Protein AF-A0A843H1N8-F1 (afdb_monomer_lite)

Sequence (228 aa):
MKSTIAKKTEGYGYKYTELADINKYCEDNGIRYYQEVETSEINQKDYIITYIEKGDKVEKHRGCQIVEAVLQGIKNPVQEYGSSLTYCRRYSLLMALGLATEDDDGASLTVKKEATKEDADKWSFTFGKYKGKTMNEVIQEDSNYMKWFLDTKASEYDIKCYELLTGEKLPTEEESKQRLELMAKLNELVEETECDYEALKRHYKVSSNNEMTIAQLQEAISTLEKRL

Radius of gyration: 27.59 Å; chains: 1; bounding box: 62×41×82 Å

Structure (mmCIF, N/CA/C/O backbone):
data_AF-A0A843H1N8-F1
#
_entry.id   AF-A0A843H1N8-F1
#
loop_
_atom_site.group_PDB
_atom_site.id
_atom_site.type_symbol
_atom_site.label_atom_id
_atom_site.label_alt_id
_atom_site.label_comp_id
_atom_site.label_asym_id
_atom_site.label_entity_id
_atom_site.label_seq_id
_atom_site.pdbx_PDB_ins_code
_atom_site.Cartn_x
_atom_site.Cartn_y
_atom_site.Cartn_z
_atom_site.occupancy
_atom_site.B_iso_or_equiv
_atom_site.auth_seq_id
_atom_site.auth_comp_id
_atom_site.auth_asym_id
_atom_site.auth_atom_id
_atom_site.pdbx_PDB_model_num
ATOM 1 N N . MET A 1 1 ? 17.478 0.224 -38.725 1.00 38.84 1 MET A N 1
ATOM 2 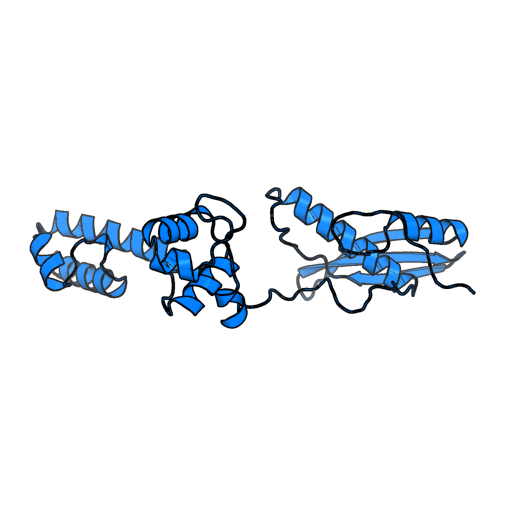C CA . MET A 1 1 ? 17.848 0.020 -37.310 1.00 38.84 1 MET A CA 1
ATOM 3 C C . MET A 1 1 ? 16.688 -0.731 -36.668 1.00 38.84 1 MET A C 1
ATOM 5 O O . MET A 1 1 ? 15.576 -0.233 -36.755 1.00 38.84 1 MET A O 1
ATOM 9 N N . LYS A 1 2 ? 16.879 -1.973 -36.203 1.00 32.03 2 LYS A N 1
ATOM 10 C CA . LYS A 1 2 ? 15.815 -2.743 -35.529 1.00 32.03 2 LYS A CA 1
ATOM 11 C C . LYS A 1 2 ? 15.812 -2.328 -34.055 1.00 32.03 2 LYS A C 1
ATOM 13 O O . LYS A 1 2 ? 16.820 -2.521 -33.392 1.00 32.03 2 LYS A O 1
ATOM 18 N N . SER A 1 3 ? 14.722 -1.729 -33.589 1.00 38.88 3 SER A N 1
ATOM 19 C CA . SER A 1 3 ? 14.574 -1.111 -32.262 1.00 38.88 3 SER A CA 1
ATOM 20 C C . SER A 1 3 ? 13.801 -1.982 -31.263 1.00 38.88 3 SER A C 1
ATOM 22 O O . SER A 1 3 ? 13.179 -1.459 -30.347 1.00 38.88 3 SER A O 1
ATOM 24 N N . THR A 1 4 ? 13.803 -3.305 -31.437 1.00 37.00 4 THR A N 1
ATOM 25 C CA . THR A 1 4 ? 13.021 -4.226 -30.601 1.00 37.00 4 THR A CA 1
ATOM 26 C C . THR A 1 4 ? 13.864 -5.397 -30.104 1.00 37.00 4 THR A C 1
ATOM 28 O O . THR A 1 4 ? 14.571 -6.047 -30.877 1.00 37.00 4 THR A O 1
ATOM 31 N N . ILE A 1 5 ? 13.783 -5.652 -28.795 1.00 47.16 5 ILE A N 1
ATOM 32 C CA . ILE A 1 5 ? 14.475 -6.732 -28.079 1.00 47.16 5 ILE A CA 1
ATOM 33 C C . ILE A 1 5 ? 13.437 -7.818 -27.742 1.00 47.16 5 ILE A C 1
ATOM 35 O O . ILE A 1 5 ? 12.352 -7.503 -27.258 1.00 47.16 5 ILE A O 1
ATOM 39 N N . ALA A 1 6 ? 13.733 -9.088 -28.042 1.00 48.59 6 ALA A N 1
ATOM 40 C CA . ALA A 1 6 ? 12.791 -10.207 -27.905 1.00 48.59 6 ALA A CA 1
ATOM 41 C C . ALA A 1 6 ? 12.861 -10.906 -26.529 1.00 48.59 6 ALA A C 1
ATOM 43 O O . ALA A 1 6 ? 13.941 -11.080 -25.973 1.00 48.59 6 ALA A O 1
ATOM 44 N N . LYS A 1 7 ? 11.695 -11.355 -26.033 1.00 47.66 7 LYS A N 1
ATOM 45 C CA . LYS A 1 7 ? 11.422 -11.876 -24.673 1.00 47.66 7 LYS A CA 1
ATOM 46 C C . LYS A 1 7 ? 11.902 -13.317 -24.429 1.00 47.66 7 LYS A C 1
ATOM 48 O O . LYS A 1 7 ? 11.684 -14.173 -25.288 1.00 47.66 7 LYS A O 1
ATOM 53 N N . LYS A 1 8 ? 12.377 -13.622 -23.208 1.00 44.88 8 LYS A N 1
ATOM 54 C CA . LYS A 1 8 ? 12.379 -14.983 -22.616 1.00 44.88 8 LYS A CA 1
ATOM 55 C C . LYS A 1 8 ? 12.320 -14.980 -21.075 1.00 44.88 8 LYS A C 1
ATOM 57 O O . LYS A 1 8 ? 13.377 -14.915 -20.466 1.00 44.88 8 LYS A O 1
ATOM 62 N N . THR A 1 9 ? 11.125 -15.181 -20.496 1.00 37.19 9 THR A N 1
ATOM 63 C CA . THR A 1 9 ? 10.773 -16.226 -19.489 1.00 37.19 9 THR A CA 1
ATOM 64 C C . THR A 1 9 ? 9.342 -16.052 -18.952 1.00 37.19 9 THR A C 1
ATOM 66 O O . THR A 1 9 ? 8.816 -14.946 -18.887 1.00 37.19 9 THR A O 1
ATOM 69 N N . GLU A 1 10 ? 8.698 -17.171 -18.590 1.00 40.97 10 GLU A N 1
ATOM 70 C CA . GLU A 1 10 ? 7.354 -17.235 -17.999 1.00 40.97 10 GLU A CA 1
ATOM 71 C C . GLU A 1 10 ? 7.421 -17.157 -16.465 1.00 40.97 10 GLU A C 1
ATOM 73 O O . GLU A 1 10 ? 7.832 -18.104 -15.796 1.00 40.97 10 GLU A O 1
ATOM 78 N N . GLY A 1 11 ? 6.977 -16.034 -15.902 1.00 34.88 11 GLY A N 1
ATOM 79 C CA . GLY A 1 11 ? 6.690 -15.869 -14.478 1.00 34.88 11 GLY A CA 1
ATOM 80 C C . GLY A 1 11 ? 5.473 -14.962 -14.313 1.00 34.88 11 GLY A C 1
ATOM 81 O O . GLY A 1 11 ? 5.415 -13.919 -14.952 1.00 34.88 11 GLY A O 1
ATOM 82 N N . TYR A 1 12 ? 4.485 -15.412 -13.527 1.00 36.06 12 TYR A N 1
ATOM 83 C CA . TYR A 1 12 ? 3.234 -14.719 -13.160 1.00 36.06 12 TYR A CA 1
ATOM 84 C C . TYR A 1 12 ? 2.790 -13.596 -14.117 1.00 36.06 12 TYR A C 1
ATOM 86 O O . TYR A 1 12 ? 2.840 -12.430 -13.765 1.00 36.06 12 TYR A O 1
ATOM 94 N N . GLY A 1 13 ? 2.342 -13.951 -15.325 1.00 34.38 13 GLY A N 1
ATOM 95 C CA . GLY A 1 13 ? 1.441 -13.141 -16.163 1.00 34.38 13 GLY A CA 1
ATOM 96 C C . GLY A 1 13 ? 1.902 -11.767 -16.679 1.00 34.38 13 GLY A C 1
ATOM 97 O O . GLY A 1 13 ? 1.239 -11.244 -17.571 1.00 34.38 13 GLY A O 1
ATOM 98 N N . TYR A 1 14 ? 3.004 -11.196 -16.194 1.00 39.78 14 TYR A N 1
ATOM 99 C CA . TYR A 1 14 ? 3.466 -9.857 -16.564 1.00 39.78 14 TYR A CA 1
ATOM 100 C C . TYR A 1 14 ? 4.671 -9.926 -17.514 1.00 39.78 14 TYR A C 1
ATOM 102 O O . TYR A 1 14 ? 5.618 -10.674 -17.277 1.00 39.78 14 TYR A O 1
ATOM 110 N N . LYS A 1 15 ? 4.639 -9.162 -18.615 1.00 46.31 15 LYS A N 1
ATOM 111 C CA . LYS A 1 15 ? 5.582 -9.284 -19.742 1.00 46.31 15 LYS A CA 1
ATOM 112 C C . LYS A 1 15 ? 6.581 -8.123 -19.788 1.00 46.31 15 LYS A C 1
ATOM 114 O O . LYS A 1 15 ? 6.642 -7.391 -20.774 1.00 46.31 15 LYS A O 1
ATOM 119 N N . TYR A 1 16 ? 7.418 -7.986 -18.766 1.00 53.88 16 TYR A N 1
ATOM 120 C CA . TYR A 1 16 ? 8.452 -6.947 -18.759 1.00 53.88 16 TYR A CA 1
ATOM 121 C C . TYR A 1 16 ? 9.689 -7.324 -19.594 1.00 53.88 16 TYR A C 1
ATOM 123 O O . TYR A 1 16 ? 9.977 -8.498 -19.815 1.00 53.88 16 TYR A O 1
ATOM 131 N N . THR A 1 17 ? 10.442 -6.317 -20.053 1.00 64.75 17 THR A N 1
ATOM 132 C CA . THR A 1 17 ? 11.816 -6.518 -20.560 1.00 64.75 17 THR A CA 1
ATOM 133 C C . THR A 1 17 ? 12.749 -6.679 -19.366 1.00 64.75 17 THR A C 1
ATOM 135 O O . THR A 1 17 ? 12.672 -5.885 -18.433 1.00 64.75 17 THR A O 1
ATOM 138 N N . GLU A 1 18 ? 13.614 -7.685 -19.332 1.00 72.25 18 GLU A N 1
ATOM 139 C CA . GLU A 1 18 ? 14.506 -7.878 -18.186 1.00 72.25 18 GLU A CA 1
ATOM 140 C C . GLU A 1 18 ? 15.732 -6.964 -18.273 1.00 72.25 18 GLU A C 1
ATOM 142 O O . GLU A 1 18 ? 16.190 -6.604 -19.358 1.00 72.25 18 GLU A O 1
ATOM 147 N N . LEU A 1 19 ? 16.303 -6.587 -17.122 1.00 76.69 19 LEU A N 1
ATOM 148 C CA . LEU A 1 19 ? 17.519 -5.759 -17.099 1.00 76.69 19 LEU A CA 1
ATOM 149 C C . LEU A 1 19 ? 18.673 -6.439 -17.858 1.00 76.69 19 LEU A C 1
ATOM 151 O O . LEU A 1 19 ? 19.458 -5.768 -18.521 1.00 76.69 19 LEU A O 1
ATOM 155 N N . ALA A 1 20 ? 18.733 -7.773 -17.817 1.00 74.38 20 ALA A N 1
ATOM 156 C CA . ALA A 1 20 ? 19.706 -8.568 -18.562 1.00 74.38 20 ALA A CA 1
ATOM 157 C C . ALA A 1 20 ? 19.591 -8.385 -20.086 1.00 74.38 20 ALA A C 1
ATOM 159 O O . ALA A 1 20 ? 20.610 -8.315 -20.772 1.00 74.38 20 ALA A O 1
ATOM 160 N N . ASP A 1 21 ? 18.373 -8.254 -20.614 1.00 77.06 21 ASP A N 1
ATOM 161 C CA . ASP A 1 21 ? 18.146 -8.054 -22.047 1.00 77.06 21 ASP A CA 1
ATOM 162 C C . ASP A 1 21 ? 18.597 -6.655 -22.489 1.00 77.06 21 ASP A C 1
ATOM 164 O O . ASP A 1 21 ? 19.174 -6.487 -23.565 1.00 77.06 21 ASP A O 1
ATOM 168 N N . ILE A 1 22 ? 18.396 -5.651 -21.630 1.00 81.88 22 ILE A N 1
ATOM 169 C CA . ILE A 1 22 ? 18.867 -4.282 -21.871 1.00 81.88 22 ILE A CA 1
ATOM 170 C C . ILE A 1 22 ? 20.398 -4.224 -21.802 1.00 81.88 22 ILE A C 1
ATOM 172 O O . ILE A 1 22 ? 21.020 -3.589 -22.649 1.00 81.88 22 ILE A O 1
ATOM 176 N N . ASN A 1 23 ? 21.019 -4.935 -20.854 1.00 83.12 23 ASN A N 1
ATOM 177 C CA . ASN A 1 23 ? 22.479 -5.047 -20.771 1.00 83.12 23 ASN A CA 1
ATOM 178 C C . ASN A 1 23 ? 23.060 -5.648 -22.044 1.00 83.12 23 ASN A C 1
ATOM 180 O O . ASN A 1 23 ? 23.992 -5.091 -22.618 1.00 83.12 23 ASN A O 1
ATOM 184 N N . LYS A 1 24 ? 22.460 -6.742 -22.520 1.00 77.75 24 LYS A N 1
ATOM 185 C CA . LYS A 1 24 ? 22.851 -7.376 -23.774 1.00 77.75 24 LYS A CA 1
ATOM 186 C C . LYS A 1 24 ? 22.746 -6.404 -24.950 1.00 77.75 24 LYS A C 1
ATOM 188 O O . LYS A 1 24 ? 23.664 -6.324 -25.755 1.00 77.75 24 LYS A O 1
ATOM 193 N N . TYR A 1 25 ? 21.662 -5.631 -25.034 1.00 82.06 25 TYR A N 1
ATOM 194 C CA . TYR A 1 25 ? 21.525 -4.594 -26.057 1.00 82.06 25 TYR A CA 1
ATOM 195 C C . TYR A 1 25 ? 22.631 -3.536 -25.961 1.00 82.06 25 TYR A C 1
ATOM 197 O O . TYR A 1 25 ? 23.194 -3.155 -26.987 1.00 82.06 25 TYR A O 1
ATOM 205 N N . CYS A 1 26 ? 22.961 -3.071 -24.755 1.00 83.75 26 CYS A N 1
ATOM 206 C CA . CYS A 1 26 ? 24.056 -2.127 -24.551 1.00 83.75 26 CYS A CA 1
ATOM 207 C C . CYS A 1 26 ? 25.394 -2.711 -25.028 1.00 83.75 26 CYS A C 1
ATOM 209 O O . CYS A 1 26 ? 26.096 -2.053 -25.792 1.00 83.75 26 CYS A O 1
ATOM 211 N N . GLU A 1 27 ? 25.710 -3.955 -24.657 1.00 82.12 27 GLU A N 1
ATOM 212 C CA . GLU A 1 27 ? 26.923 -4.663 -25.086 1.00 82.12 27 GLU A CA 1
ATOM 213 C C . GLU A 1 27 ? 26.992 -4.816 -26.611 1.00 82.12 27 GLU A C 1
ATOM 215 O O . GLU A 1 27 ? 27.981 -4.409 -27.225 1.00 82.12 27 GLU A O 1
ATOM 220 N N . ASP A 1 28 ? 25.920 -5.323 -27.228 1.00 78.62 28 ASP A N 1
ATOM 221 C CA . ASP A 1 28 ? 25.828 -5.553 -28.675 1.00 78.62 28 ASP A CA 1
ATOM 222 C C . ASP A 1 28 ? 25.965 -4.240 -29.480 1.00 78.62 28 ASP A C 1
ATOM 224 O O . ASP A 1 28 ? 26.382 -4.262 -30.639 1.00 78.62 28 ASP A O 1
ATOM 228 N N . ASN A 1 29 ? 25.648 -3.088 -28.873 1.00 79.69 29 ASN A N 1
ATOM 229 C CA . ASN A 1 29 ? 25.757 -1.760 -29.489 1.00 79.69 29 ASN A CA 1
ATOM 230 C C . ASN A 1 29 ? 26.958 -0.935 -28.985 1.00 79.69 29 ASN A C 1
ATOM 232 O O . ASN A 1 29 ? 27.085 0.234 -29.353 1.00 79.69 29 ASN A O 1
ATOM 236 N N . GLY A 1 30 ? 27.840 -1.508 -28.158 1.00 83.88 30 GLY A N 1
ATOM 237 C CA . GLY A 1 30 ? 29.018 -0.813 -27.623 1.00 83.88 30 GLY A CA 1
ATOM 238 C C . GLY A 1 30 ? 28.693 0.373 -26.705 1.00 83.88 30 GLY A C 1
ATOM 239 O O . GLY A 1 30 ? 29.496 1.297 -26.587 1.00 83.88 30 GLY A O 1
ATOM 240 N N . ILE A 1 31 ? 27.520 0.364 -26.076 1.00 86.44 31 ILE A N 1
ATOM 241 C CA . ILE A 1 31 ? 27.059 1.386 -25.137 1.00 86.44 31 ILE A CA 1
ATOM 242 C C . ILE A 1 31 ? 27.511 0.987 -23.736 1.00 86.44 31 ILE A C 1
ATOM 244 O O . ILE A 1 31 ? 27.221 -0.116 -23.272 1.00 86.44 31 ILE A O 1
ATOM 248 N N . ARG A 1 32 ? 28.183 1.899 -23.032 1.00 91.94 32 ARG A N 1
ATOM 249 C CA . ARG A 1 32 ? 28.448 1.739 -21.598 1.00 91.94 32 ARG A CA 1
ATOM 250 C C . ARG A 1 32 ? 27.531 2.655 -20.818 1.00 91.94 32 ARG A C 1
ATOM 252 O O . ARG A 1 32 ? 27.168 3.730 -21.289 1.00 91.94 32 ARG A O 1
ATOM 259 N N . TYR A 1 33 ? 27.137 2.216 -19.635 1.00 94.25 33 TYR A N 1
ATOM 260 C CA . TYR A 1 33 ? 26.323 3.032 -18.757 1.00 94.25 33 TYR A CA 1
ATOM 261 C C . TYR A 1 33 ? 26.597 2.708 -17.295 1.00 94.25 33 TYR A C 1
ATOM 263 O O . TYR A 1 33 ? 27.043 1.610 -16.958 1.00 94.25 33 TYR A O 1
ATOM 271 N N . TYR A 1 34 ? 26.272 3.655 -16.425 1.00 94.38 34 TYR A N 1
ATOM 272 C CA . TYR A 1 34 ? 26.182 3.423 -14.990 1.00 94.38 34 TYR A CA 1
ATOM 273 C C . TYR A 1 34 ? 25.021 4.221 -14.396 1.00 94.38 34 TYR A C 1
ATOM 275 O O . TYR A 1 34 ? 24.458 5.113 -15.038 1.00 94.38 34 TYR A O 1
ATOM 283 N N . GLN A 1 35 ? 24.612 3.842 -13.186 1.00 95.75 35 GLN A N 1
ATOM 284 C CA . GLN A 1 35 ? 23.486 4.457 -12.494 1.00 95.75 35 GLN A CA 1
ATOM 285 C C . GLN A 1 35 ? 23.857 4.818 -11.064 1.00 95.75 35 GLN A C 1
ATOM 287 O O . GLN A 1 35 ? 24.496 4.030 -10.369 1.00 95.75 35 GLN A O 1
ATOM 292 N N . GLU A 1 36 ? 23.391 5.982 -10.635 1.00 95.56 36 GLU A N 1
ATOM 293 C CA . GLU A 1 36 ? 23.538 6.507 -9.280 1.00 95.56 36 GLU A CA 1
ATOM 294 C C . GLU A 1 36 ? 22.170 6.919 -8.735 1.00 95.56 36 GLU A C 1
ATOM 296 O O . GLU A 1 36 ? 21.182 6.994 -9.472 1.00 95.56 36 GLU A O 1
ATOM 301 N N . VAL A 1 37 ? 22.120 7.189 -7.434 1.00 95.19 37 VAL A N 1
ATOM 302 C CA . VAL A 1 37 ? 20.950 7.766 -6.777 1.00 95.19 37 VAL A CA 1
ATOM 303 C C . VAL A 1 37 ? 21.273 9.205 -6.403 1.00 95.19 37 VAL A C 1
ATOM 305 O O . VAL A 1 37 ? 22.308 9.465 -5.796 1.00 95.19 37 VAL A O 1
ATOM 308 N N . GLU A 1 38 ? 20.387 10.130 -6.759 1.00 94.81 38 GLU A N 1
ATOM 309 C CA . GLU A 1 38 ? 20.482 11.540 -6.375 1.00 94.81 38 GLU A CA 1
ATOM 310 C C . GLU A 1 38 ? 19.200 11.949 -5.640 1.00 94.81 38 GLU A C 1
ATOM 312 O O . GLU A 1 38 ? 18.091 11.777 -6.160 1.00 94.81 38 GLU A O 1
ATOM 317 N N . THR A 1 39 ? 19.348 12.488 -4.430 1.00 93.56 39 THR A N 1
ATOM 318 C CA . THR A 1 39 ? 18.235 13.034 -3.648 1.00 93.56 39 THR A CA 1
ATOM 319 C C . THR A 1 39 ? 17.943 14.458 -4.106 1.00 93.56 39 THR A C 1
ATOM 321 O O . THR A 1 39 ? 18.826 15.311 -4.140 1.00 93.56 39 THR A O 1
ATOM 324 N N . SER A 1 40 ? 16.692 14.742 -4.457 1.00 86.81 40 SER A N 1
ATOM 325 C CA . SER A 1 40 ? 16.284 16.076 -4.890 1.00 86.81 40 SER A CA 1
ATOM 326 C C . SER A 1 40 ? 16.090 17.013 -3.698 1.00 86.81 40 SER A C 1
ATOM 328 O O . SER A 1 40 ? 15.220 16.770 -2.870 1.00 86.81 40 SER A O 1
ATOM 330 N N . GLU A 1 41 ? 16.799 18.142 -3.681 1.00 88.50 41 GLU A N 1
ATOM 331 C CA . GLU A 1 41 ? 16.706 19.161 -2.615 1.00 88.50 41 GLU A CA 1
ATOM 332 C C . GLU A 1 41 ? 15.321 19.832 -2.492 1.00 88.50 41 GLU A C 1
ATOM 334 O O . GLU A 1 41 ? 15.004 20.449 -1.481 1.00 88.50 41 GLU A O 1
ATOM 339 N N . ILE A 1 42 ? 14.477 19.735 -3.528 1.00 84.69 42 ILE A N 1
ATOM 340 C CA . ILE A 1 42 ? 13.151 20.376 -3.560 1.00 84.69 42 ILE A CA 1
ATOM 341 C C . ILE A 1 42 ? 12.114 19.539 -2.808 1.00 84.69 42 ILE A C 1
ATOM 343 O O . ILE A 1 42 ? 11.241 20.080 -2.134 1.00 84.69 42 ILE A O 1
ATOM 347 N N . ASN A 1 43 ? 12.158 18.217 -2.979 1.00 87.00 43 ASN A N 1
ATOM 348 C CA . ASN A 1 43 ? 11.128 17.313 -2.467 1.00 87.00 43 ASN A CA 1
ATOM 349 C C . ASN A 1 43 ? 11.678 16.178 -1.598 1.00 87.00 43 ASN A C 1
ATOM 351 O O . ASN A 1 43 ? 10.896 15.326 -1.185 1.00 87.00 43 ASN A O 1
ATOM 355 N N . GLN A 1 44 ? 12.986 16.169 -1.328 1.00 86.56 44 GLN A N 1
ATOM 356 C CA . GLN A 1 44 ? 13.689 15.181 -0.508 1.00 86.56 44 GLN A CA 1
ATOM 357 C C . GLN A 1 44 ? 13.472 13.730 -0.959 1.00 86.56 44 GLN A C 1
ATOM 359 O O . GLN A 1 44 ? 13.512 12.811 -0.146 1.00 86.56 44 GLN A O 1
ATOM 364 N N . LYS A 1 45 ? 13.217 13.514 -2.255 1.00 86.94 45 LYS A N 1
ATOM 365 C CA . LYS A 1 45 ? 13.017 12.182 -2.839 1.00 86.94 45 LYS A CA 1
ATOM 366 C C . LYS A 1 45 ? 14.205 11.770 -3.687 1.00 86.94 45 LYS A C 1
ATOM 368 O O . LYS A 1 45 ? 14.803 12.602 -4.371 1.00 86.94 45 LYS A O 1
ATOM 373 N N . ASP A 1 46 ? 14.453 10.471 -3.709 1.00 92.69 46 ASP A N 1
ATOM 374 C CA . ASP A 1 46 ? 15.536 9.861 -4.468 1.00 92.69 46 ASP A CA 1
ATOM 375 C C . ASP A 1 46 ? 15.131 9.572 -5.912 1.00 92.69 46 ASP A C 1
ATOM 377 O O . ASP A 1 46 ? 14.015 9.125 -6.193 1.00 92.69 46 ASP A O 1
ATOM 381 N N . TYR A 1 47 ? 16.053 9.813 -6.840 1.00 94.62 47 TYR A N 1
ATOM 382 C CA . TYR A 1 47 ? 15.881 9.557 -8.266 1.00 94.62 47 TYR A CA 1
ATOM 383 C C . TYR A 1 47 ? 17.048 8.738 -8.795 1.00 94.62 47 TYR A C 1
ATOM 385 O O . TYR A 1 47 ? 18.195 8.950 -8.403 1.00 94.62 47 TYR A O 1
ATOM 393 N N . ILE A 1 48 ? 16.758 7.846 -9.740 1.00 96.44 48 ILE A N 1
ATOM 394 C CA . ILE A 1 48 ? 17.808 7.176 -10.503 1.00 96.44 48 ILE A CA 1
ATOM 395 C C . ILE A 1 48 ? 18.387 8.165 -11.507 1.00 96.44 48 ILE A C 1
ATOM 397 O O . ILE A 1 48 ? 17.673 8.700 -12.354 1.00 96.44 48 ILE A O 1
ATOM 401 N N . ILE A 1 49 ? 19.694 8.366 -11.453 1.00 96.88 49 ILE A N 1
ATOM 402 C CA . ILE A 1 49 ? 20.452 9.087 -12.467 1.00 96.88 49 ILE A CA 1
ATOM 403 C C . ILE A 1 49 ? 21.150 8.055 -13.338 1.00 96.88 49 ILE A C 1
ATOM 405 O O . ILE A 1 49 ? 21.846 7.185 -12.827 1.00 96.88 49 ILE A O 1
ATOM 409 N N . THR A 1 50 ? 20.950 8.129 -14.652 1.00 96.62 50 THR A N 1
ATOM 410 C CA . THR A 1 50 ? 21.587 7.230 -15.619 1.00 96.62 50 THR A CA 1
ATOM 411 C C . THR A 1 50 ? 22.576 8.013 -16.466 1.00 96.62 50 THR A C 1
ATOM 413 O O . THR A 1 50 ? 22.218 9.026 -17.065 1.00 96.62 50 THR A O 1
ATOM 416 N N . TYR A 1 51 ? 23.807 7.523 -16.532 1.00 96.00 51 TYR A N 1
ATOM 417 C CA . TYR A 1 51 ? 24.857 8.068 -17.378 1.00 96.00 51 TYR A CA 1
ATOM 418 C C . TYR A 1 51 ? 25.087 7.116 -18.542 1.00 96.00 51 TYR A C 1
ATOM 420 O O . TYR A 1 51 ? 25.318 5.931 -18.315 1.00 96.00 51 TYR A O 1
ATOM 428 N N . ILE A 1 52 ? 25.010 7.622 -19.772 1.00 93.69 52 ILE A N 1
ATOM 429 C CA . ILE A 1 52 ? 25.267 6.850 -20.991 1.00 93.69 52 ILE A CA 1
ATOM 430 C C . ILE A 1 52 ? 26.563 7.352 -21.625 1.00 93.69 52 ILE A C 1
ATOM 432 O O . ILE A 1 52 ? 26.673 8.533 -21.957 1.00 93.69 52 ILE A O 1
ATOM 436 N N . GLU A 1 53 ? 27.521 6.457 -21.835 1.00 91.94 53 GLU A N 1
ATOM 437 C CA . GLU A 1 53 ? 28.771 6.745 -22.534 1.00 91.94 53 GLU A CA 1
ATOM 438 C C . GLU A 1 53 ? 28.658 6.319 -24.004 1.00 91.94 53 GLU A C 1
ATOM 440 O O . GLU A 1 53 ? 28.395 5.155 -24.323 1.00 91.94 53 GLU A O 1
ATOM 445 N N . LYS A 1 54 ? 28.874 7.273 -24.913 1.00 79.44 54 LYS A N 1
ATOM 446 C CA . LYS A 1 54 ? 28.926 7.061 -26.366 1.00 79.44 54 LYS A CA 1
ATOM 447 C C . LYS A 1 54 ? 30.241 7.637 -26.891 1.00 79.44 54 LYS A C 1
ATOM 449 O O . LYS A 1 54 ? 30.322 8.822 -27.221 1.00 79.44 54 LYS A O 1
ATOM 454 N N . GLY A 1 55 ? 31.280 6.805 -26.952 1.00 77.94 55 GLY A N 1
ATOM 455 C CA . GLY A 1 55 ? 32.639 7.265 -27.256 1.00 77.94 55 GLY A CA 1
ATOM 456 C C . GLY A 1 55 ? 33.161 8.187 -26.151 1.00 77.94 55 GLY A C 1
ATOM 457 O O . GLY A 1 55 ? 33.113 7.817 -24.985 1.00 77.94 55 GLY A O 1
ATOM 458 N N . ASP A 1 56 ? 33.596 9.398 -26.508 1.00 82.06 56 ASP A N 1
ATOM 459 C CA . ASP A 1 56 ? 34.150 10.381 -25.556 1.00 82.06 56 ASP A CA 1
ATOM 460 C C . ASP A 1 56 ? 33.084 11.245 -24.854 1.00 82.06 56 ASP A C 1
ATOM 462 O O . ASP A 1 56 ? 33.411 12.164 -24.102 1.00 82.06 56 ASP A O 1
ATOM 466 N N . LYS A 1 57 ? 31.795 11.011 -25.131 1.00 84.81 57 LYS A N 1
ATOM 467 C CA . LYS A 1 57 ? 30.689 11.791 -24.562 1.00 84.81 57 LYS A CA 1
ATOM 468 C C . LYS A 1 57 ? 29.942 10.992 -23.505 1.00 84.81 57 LYS A C 1
ATOM 470 O O . LYS A 1 57 ? 29.555 9.852 -23.753 1.00 84.81 57 LYS A O 1
ATOM 475 N N . VAL A 1 58 ? 29.674 11.647 -22.377 1.00 92.69 58 VAL A N 1
ATOM 476 C CA . VAL A 1 58 ? 28.823 11.137 -21.298 1.00 92.69 58 VAL A CA 1
ATOM 477 C C . VAL A 1 58 ? 27.554 11.981 -21.227 1.00 92.69 58 VAL A C 1
ATOM 479 O O . VAL A 1 58 ? 27.617 13.195 -21.036 1.00 92.69 58 VAL A O 1
ATOM 482 N N . GLU A 1 59 ? 26.399 11.344 -21.395 1.00 93.00 59 GLU A N 1
ATOM 483 C CA . GLU A 1 59 ? 25.084 11.977 -21.283 1.00 93.00 59 GLU A CA 1
ATOM 484 C C . GLU A 1 59 ? 24.451 11.627 -19.932 1.00 93.00 59 GLU A C 1
ATOM 486 O O . GLU A 1 59 ? 24.288 10.449 -19.616 1.00 93.00 59 GLU A O 1
ATOM 491 N N . LYS A 1 60 ? 24.077 12.645 -19.146 1.00 95.38 60 LYS A N 1
ATOM 492 C CA . LYS A 1 60 ? 23.358 12.491 -17.871 1.00 95.38 60 LYS A CA 1
ATOM 493 C C . LYS A 1 60 ? 21.850 12.576 -18.107 1.00 95.38 60 LYS A C 1
ATOM 495 O O . LYS A 1 60 ? 21.365 13.574 -18.635 1.00 95.38 60 LYS A O 1
ATOM 500 N N . HIS A 1 61 ? 21.113 11.579 -17.624 1.00 94.06 61 HIS A N 1
ATOM 501 C CA . HIS A 1 61 ? 19.654 11.503 -17.703 1.00 94.06 61 HIS A CA 1
ATOM 502 C C . HIS A 1 61 ? 19.052 11.298 -16.315 1.00 94.06 61 HIS A C 1
ATOM 504 O O . HIS A 1 61 ? 19.452 10.392 -15.581 1.00 94.06 61 HIS A O 1
ATOM 510 N N . ARG A 1 62 ? 18.065 12.121 -15.951 1.00 93.06 62 ARG A N 1
ATOM 511 C CA . ARG A 1 62 ? 17.271 11.910 -14.736 1.00 93.06 62 ARG A CA 1
ATOM 512 C C . ARG A 1 62 ? 16.131 10.945 -15.046 1.00 93.06 62 ARG A C 1
ATOM 514 O O . ARG A 1 62 ? 15.294 11.233 -15.895 1.00 93.06 62 ARG A O 1
ATOM 521 N N . GLY A 1 63 ? 16.124 9.813 -14.359 1.00 91.19 63 GLY A N 1
ATOM 522 C CA . GLY A 1 63 ? 15.138 8.754 -14.502 1.00 91.19 63 GLY A CA 1
ATOM 523 C C . GLY A 1 63 ? 14.025 8.813 -13.459 1.00 91.19 63 GLY A C 1
ATOM 524 O O . GLY A 1 63 ? 13.661 9.873 -12.946 1.00 91.19 63 GLY A O 1
ATOM 525 N N . CYS A 1 64 ? 13.471 7.642 -13.158 1.00 88.62 64 CYS A N 1
ATOM 526 C CA . CYS A 1 64 ? 12.351 7.471 -12.244 1.00 88.62 64 CYS A CA 1
ATOM 527 C C . CYS A 1 64 ? 12.697 7.915 -10.815 1.00 88.62 64 CYS A C 1
ATOM 529 O O . CYS A 1 64 ? 13.814 7.706 -10.333 1.00 88.62 64 CYS A O 1
ATOM 531 N N . GLN A 1 65 ? 11.694 8.450 -10.114 1.00 91.69 65 GLN A N 1
ATOM 532 C CA . GLN A 1 65 ? 11.722 8.541 -8.657 1.00 91.69 65 GLN A CA 1
ATOM 533 C C . GLN A 1 65 ? 11.748 7.117 -8.079 1.00 91.69 65 GLN A C 1
ATOM 535 O O . GLN A 1 65 ? 11.009 6.247 -8.548 1.00 91.69 65 GLN A O 1
ATOM 540 N N . ILE A 1 66 ? 12.567 6.875 -7.060 1.00 88.44 66 ILE A N 1
ATOM 541 C CA . ILE A 1 66 ? 12.498 5.646 -6.272 1.00 88.44 66 ILE A CA 1
ATOM 542 C C . ILE A 1 66 ? 11.222 5.718 -5.426 1.00 88.44 66 ILE A C 1
ATOM 544 O O . ILE A 1 66 ? 10.943 6.725 -4.767 1.00 88.44 66 ILE A O 1
ATOM 548 N N . VAL A 1 67 ? 10.408 4.671 -5.508 1.00 79.44 67 VAL A N 1
ATO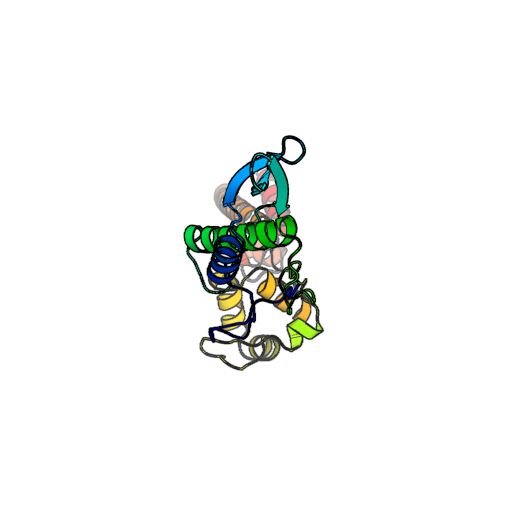M 549 C CA . VAL A 1 67 ? 9.155 4.544 -4.757 1.00 79.44 67 VAL A CA 1
ATOM 550 C C . VAL A 1 67 ? 9.254 3.361 -3.807 1.00 79.44 67 VAL A C 1
ATOM 552 O O . VAL A 1 67 ? 9.895 2.363 -4.120 1.00 79.44 67 VAL A O 1
ATOM 555 N N . GLU A 1 68 ? 8.617 3.442 -2.649 1.00 71.12 68 GLU A N 1
ATOM 556 C CA . GLU A 1 68 ? 8.431 2.272 -1.794 1.00 71.12 68 GLU A CA 1
ATOM 557 C C . GLU A 1 68 ? 7.196 1.522 -2.295 1.00 71.12 68 GLU A C 1
ATOM 559 O O . GLU A 1 68 ? 6.067 2.004 -2.187 1.00 71.12 68 GLU A O 1
ATOM 564 N N . ALA A 1 69 ? 7.419 0.378 -2.941 1.00 64.50 69 ALA A N 1
ATOM 565 C CA . ALA A 1 69 ? 6.343 -0.477 -3.415 1.00 64.50 69 ALA A CA 1
ATOM 566 C C . ALA A 1 69 ? 6.011 -1.511 -2.338 1.00 64.50 69 ALA A C 1
ATOM 568 O O . ALA A 1 69 ? 6.904 -2.211 -1.871 1.00 64.50 69 ALA A O 1
ATOM 569 N N . VAL A 1 70 ? 4.732 -1.632 -1.987 1.00 59.66 70 VAL A N 1
ATOM 570 C CA . VAL A 1 70 ? 4.237 -2.715 -1.128 1.00 59.66 70 VAL A CA 1
ATOM 571 C C . VAL A 1 70 ? 3.884 -3.895 -2.027 1.00 59.66 70 VAL A C 1
ATOM 573 O O . VAL A 1 70 ? 2.988 -3.785 -2.869 1.00 59.66 70 VAL A O 1
ATOM 576 N N . LEU A 1 71 ? 4.589 -5.017 -1.886 1.00 58.72 71 LEU A N 1
ATOM 577 C CA . LEU A 1 71 ? 4.330 -6.224 -2.668 1.00 58.72 71 LEU A CA 1
ATOM 578 C C . LEU A 1 71 ? 3.397 -7.146 -1.886 1.00 58.72 71 LEU A C 1
ATOM 580 O O . LEU A 1 71 ? 3.724 -7.637 -0.806 1.00 58.72 71 LEU A O 1
ATOM 584 N N . GLN A 1 72 ? 2.229 -7.439 -2.459 1.00 51.19 72 GLN A N 1
ATOM 585 C CA . GLN A 1 72 ? 1.265 -8.346 -1.837 1.00 51.19 72 GLN A CA 1
ATOM 586 C C . GLN A 1 72 ? 1.898 -9.723 -1.568 1.00 51.19 72 GLN A C 1
ATOM 588 O O . GLN A 1 72 ? 2.266 -10.450 -2.488 1.00 51.19 72 GLN A O 1
ATOM 593 N N . GLY A 1 73 ? 2.008 -10.086 -0.288 1.00 55.75 73 GLY A N 1
ATOM 594 C CA . GLY A 1 73 ? 2.482 -11.399 0.159 1.00 55.75 73 GLY A CA 1
ATOM 595 C C . GLY A 1 73 ? 3.971 -11.492 0.514 1.00 55.75 73 GLY A C 1
ATOM 596 O O . GLY A 1 73 ? 4.366 -12.496 1.109 1.00 55.75 73 GLY A O 1
ATOM 597 N N . ILE A 1 74 ? 4.786 -10.467 0.239 1.00 53.81 74 ILE A N 1
ATOM 598 C CA . ILE A 1 74 ? 6.187 -10.405 0.684 1.00 53.81 74 ILE A CA 1
ATOM 599 C C . ILE A 1 74 ? 6.253 -9.525 1.931 1.00 53.81 74 ILE A C 1
ATOM 601 O O . ILE A 1 74 ? 5.962 -8.345 1.881 1.00 53.81 74 ILE A O 1
ATOM 605 N N . LYS A 1 75 ? 6.628 -10.104 3.076 1.00 57.28 75 LYS A N 1
ATOM 606 C CA . LYS A 1 75 ? 6.663 -9.388 4.367 1.00 57.28 75 LYS A CA 1
ATOM 607 C C . LYS A 1 75 ? 8.012 -8.752 4.707 1.00 57.28 75 LYS A C 1
ATOM 609 O O . LYS A 1 75 ? 8.173 -8.265 5.820 1.00 57.28 75 LYS A O 1
ATOM 614 N N . ASN A 1 76 ? 9.005 -8.851 3.822 1.00 74.12 76 ASN A N 1
ATOM 615 C CA . ASN A 1 76 ? 10.353 -8.357 4.090 1.00 74.12 76 ASN A CA 1
ATOM 616 C C . ASN A 1 76 ? 10.580 -7.008 3.382 1.00 74.12 76 ASN A C 1
ATOM 618 O O . ASN A 1 76 ? 10.775 -7.017 2.162 1.00 74.12 76 ASN A O 1
ATOM 622 N N . PRO A 1 77 ? 10.662 -5.888 4.128 1.00 73.69 77 PRO A N 1
ATOM 623 C CA . PRO A 1 77 ? 10.846 -4.553 3.556 1.00 73.69 77 PRO A CA 1
ATOM 624 C C . PRO A 1 77 ? 12.084 -4.426 2.660 1.00 73.69 77 PRO A C 1
ATOM 626 O O . PRO A 1 77 ? 12.072 -3.703 1.669 1.00 73.69 77 PRO A O 1
ATOM 629 N N . VAL A 1 78 ? 13.159 -5.168 2.954 1.00 78.31 78 VAL A N 1
ATOM 630 C CA . VAL A 1 78 ? 14.392 -5.138 2.146 1.00 78.31 78 VAL A CA 1
ATOM 631 C C . VAL A 1 78 ? 14.165 -5.759 0.768 1.00 78.31 78 VAL A C 1
ATOM 633 O O . VAL A 1 78 ? 14.691 -5.279 -0.235 1.00 78.31 78 VAL A O 1
ATOM 636 N N . GLN A 1 79 ? 13.367 -6.826 0.706 1.00 70.62 79 GLN A N 1
ATOM 637 C CA . GLN A 1 79 ? 13.042 -7.500 -0.548 1.00 70.62 79 GLN A CA 1
ATOM 638 C C . GLN A 1 79 ? 12.079 -6.661 -1.397 1.00 70.62 79 GLN A C 1
ATOM 640 O O . GLN A 1 79 ? 12.226 -6.604 -2.620 1.00 70.62 79 GLN A O 1
ATOM 645 N N . GLU A 1 80 ? 11.131 -5.979 -0.754 1.00 75.38 80 GLU A N 1
ATOM 646 C CA . GLU A 1 80 ? 10.228 -5.025 -1.401 1.00 75.38 80 GLU A CA 1
ATOM 647 C C . GLU A 1 80 ? 10.995 -3.839 -1.989 1.00 75.38 80 GLU A C 1
ATOM 649 O O . GLU A 1 80 ? 10.886 -3.555 -3.186 1.00 75.38 80 GLU A O 1
ATOM 654 N N . TYR A 1 81 ? 11.866 -3.221 -1.188 1.00 81.06 81 TYR A N 1
ATOM 655 C CA . TYR A 1 81 ? 12.731 -2.138 -1.640 1.00 81.06 81 TYR A CA 1
ATOM 656 C C . TYR A 1 81 ? 13.648 -2.578 -2.787 1.00 81.06 81 TYR A C 1
ATOM 658 O O . TYR A 1 81 ? 13.733 -1.897 -3.806 1.00 81.06 81 TYR A O 1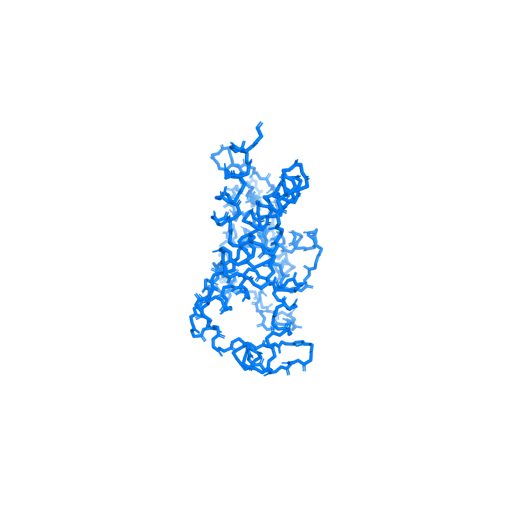
ATOM 666 N N . GLY A 1 82 ? 14.290 -3.747 -2.674 1.00 82.06 82 GLY A N 1
ATOM 667 C CA . GLY A 1 82 ? 15.152 -4.287 -3.730 1.00 82.06 82 GLY A CA 1
ATOM 668 C C . GLY A 1 82 ? 14.408 -4.527 -5.049 1.00 82.06 82 GLY A C 1
ATOM 669 O O . GLY A 1 82 ? 14.944 -4.258 -6.129 1.00 82.06 82 GLY A O 1
ATOM 670 N N . SER A 1 83 ? 13.152 -4.968 -4.969 1.00 78.38 83 SER A N 1
ATOM 671 C CA . SER A 1 83 ? 12.290 -5.157 -6.140 1.00 78.38 83 SER A CA 1
ATOM 672 C C . SER A 1 83 ? 11.918 -3.819 -6.780 1.00 78.38 83 SER A C 1
ATOM 674 O O . SER A 1 83 ? 12.064 -3.654 -7.993 1.00 78.38 83 SER A O 1
ATOM 676 N N . SER A 1 84 ? 11.519 -2.838 -5.966 1.00 82.69 84 SER A N 1
ATOM 677 C CA . SER A 1 84 ? 11.204 -1.490 -6.445 1.00 82.69 84 SER A CA 1
ATOM 678 C C . SER A 1 84 ? 12.416 -0.803 -7.083 1.00 82.69 84 SER A C 1
ATOM 680 O O . SER A 1 84 ? 12.338 -0.283 -8.196 1.00 82.69 84 SER A O 1
ATOM 682 N N . LEU A 1 85 ? 13.582 -0.888 -6.438 1.00 87.50 85 LEU A N 1
ATOM 683 C CA . LEU A 1 85 ? 14.829 -0.330 -6.953 1.00 87.50 85 LEU A CA 1
ATOM 684 C C . LEU A 1 85 ? 15.202 -0.943 -8.308 1.00 87.50 85 LEU A C 1
ATOM 686 O O . LEU A 1 85 ? 15.591 -0.225 -9.230 1.00 87.50 85 LEU A O 1
ATOM 690 N N . THR A 1 86 ? 15.054 -2.261 -8.453 1.00 86.94 86 THR A N 1
ATOM 691 C CA . THR A 1 86 ? 15.305 -2.964 -9.721 1.00 86.94 86 THR A CA 1
ATOM 692 C C . THR A 1 86 ? 14.377 -2.457 -10.826 1.00 86.94 86 THR A C 1
ATOM 694 O O . THR A 1 86 ? 14.828 -2.199 -11.945 1.00 86.94 86 THR A O 1
ATOM 697 N N . TYR A 1 87 ? 13.102 -2.235 -10.501 1.00 84.69 87 TYR A N 1
ATOM 698 C CA . TYR A 1 87 ? 12.123 -1.673 -11.424 1.00 84.69 87 TYR A CA 1
ATOM 699 C C . TYR A 1 87 ? 12.508 -0.247 -11.852 1.00 84.69 87 TYR A C 1
ATOM 701 O O . TYR A 1 87 ? 12.660 0.018 -13.045 1.00 84.69 87 TYR A O 1
ATOM 709 N N . CYS A 1 88 ? 12.763 0.658 -10.903 1.00 89.56 88 CYS A N 1
ATOM 710 C CA . CYS A 1 88 ? 13.150 2.042 -11.197 1.00 89.56 88 CYS A CA 1
ATOM 711 C C . CYS A 1 88 ? 14.427 2.124 -12.047 1.00 89.56 88 CYS A C 1
ATOM 713 O O . CYS A 1 88 ? 14.487 2.911 -12.996 1.00 89.56 88 CYS A O 1
ATOM 715 N N . ARG A 1 89 ? 15.436 1.291 -11.758 1.00 90.62 89 ARG A N 1
ATOM 716 C CA . ARG A 1 89 ? 16.684 1.218 -12.538 1.00 90.62 89 ARG A CA 1
ATOM 717 C C . ARG A 1 89 ? 16.433 0.823 -13.987 1.00 90.62 89 ARG A C 1
ATOM 719 O O . ARG A 1 89 ? 16.962 1.468 -14.892 1.00 90.62 89 ARG A O 1
ATOM 726 N N . ARG A 1 90 ? 15.599 -0.195 -14.207 1.00 88.56 90 ARG A N 1
ATOM 727 C CA . ARG A 1 90 ? 15.241 -0.680 -15.542 1.00 88.56 90 ARG A CA 1
ATOM 728 C C . ARG A 1 90 ? 14.585 0.410 -16.392 1.00 88.56 90 ARG A C 1
ATOM 730 O O . ARG A 1 90 ? 15.055 0.681 -17.493 1.00 88.56 90 ARG A O 1
ATOM 737 N N . TYR A 1 91 ? 13.525 1.043 -15.893 1.00 88.00 91 TYR A N 1
ATOM 738 C CA . TYR A 1 91 ? 12.783 2.040 -16.677 1.00 88.00 91 TYR A CA 1
ATOM 739 C C . TYR A 1 91 ? 13.588 3.315 -16.920 1.00 88.00 91 TYR A C 1
ATOM 741 O O . TYR A 1 91 ? 13.537 3.879 -18.009 1.00 88.00 91 TYR A O 1
ATOM 749 N N . SER A 1 92 ? 14.407 3.722 -15.951 1.00 92.81 92 SER A N 1
ATOM 750 C CA . SER A 1 92 ? 15.321 4.855 -16.126 1.00 92.81 92 SER A CA 1
ATOM 751 C C . SER A 1 92 ? 16.324 4.617 -17.256 1.00 92.81 92 SER A C 1
ATOM 753 O O . SER A 1 92 ? 16.597 5.526 -18.038 1.00 92.81 92 SER A O 1
ATOM 755 N N . LEU A 1 93 ? 16.832 3.387 -17.375 1.00 91.06 93 LEU A N 1
ATOM 756 C CA . LEU A 1 93 ? 17.747 3.005 -18.447 1.00 91.06 93 LEU A CA 1
ATOM 757 C C . LEU A 1 93 ? 17.048 2.950 -19.811 1.00 91.06 93 LEU A C 1
ATOM 759 O O . LEU A 1 93 ? 17.581 3.480 -20.781 1.00 91.06 93 LEU A O 1
ATOM 763 N N . LEU A 1 94 ? 15.848 2.366 -19.885 1.00 88.62 94 LEU A N 1
ATOM 764 C CA . LEU A 1 94 ? 15.046 2.345 -21.115 1.00 88.62 94 LEU A CA 1
ATOM 765 C C . LEU A 1 94 ? 14.780 3.762 -21.638 1.00 88.62 94 LEU A C 1
ATOM 767 O O . LEU A 1 94 ? 15.016 4.026 -22.817 1.00 88.62 94 LEU A O 1
ATOM 771 N N . MET A 1 95 ? 14.381 4.685 -20.753 1.00 88.31 95 MET A N 1
ATOM 772 C CA . MET A 1 95 ? 14.174 6.089 -21.117 1.00 88.31 95 MET A CA 1
ATOM 773 C C . MET A 1 95 ? 15.464 6.759 -21.602 1.00 88.31 95 MET A C 1
ATOM 775 O O . MET A 1 95 ? 15.447 7.420 -22.637 1.00 88.31 95 MET A O 1
ATOM 779 N N . ALA A 1 96 ? 16.588 6.560 -20.905 1.00 90.44 96 ALA A N 1
ATOM 780 C CA . ALA A 1 96 ? 17.879 7.130 -21.302 1.00 90.44 96 ALA A CA 1
ATOM 781 C C . ALA A 1 96 ? 18.369 6.609 -22.670 1.00 90.44 96 ALA A C 1
ATOM 783 O O . ALA A 1 96 ? 19.044 7.327 -23.409 1.00 90.44 96 ALA A O 1
ATOM 784 N N . LEU A 1 97 ? 18.022 5.366 -23.022 1.00 85.50 97 LEU A N 1
ATOM 785 C CA . LEU A 1 97 ? 18.354 4.747 -24.308 1.00 85.50 97 LEU A CA 1
ATOM 786 C C . LEU A 1 97 ? 17.322 5.031 -25.413 1.00 85.50 97 LEU A C 1
ATOM 788 O O . LEU A 1 97 ? 17.584 4.713 -26.573 1.00 85.50 97 LEU A O 1
ATOM 792 N N . GLY A 1 98 ? 16.164 5.610 -25.077 1.00 82.94 98 GLY A N 1
ATOM 793 C CA . GLY A 1 98 ? 15.054 5.808 -26.014 1.00 82.94 98 GLY A CA 1
ATOM 794 C C . GLY A 1 98 ? 14.434 4.495 -26.505 1.00 82.94 98 GLY A C 1
ATOM 795 O O . GLY A 1 98 ? 13.967 4.420 -27.641 1.00 82.94 98 GLY A O 1
ATOM 796 N N . LEU A 1 99 ? 14.472 3.446 -25.679 1.00 79.19 99 LEU A N 1
ATOM 797 C CA . LEU A 1 99 ? 13.905 2.137 -25.993 1.00 79.19 99 LEU A CA 1
ATOM 798 C C . LEU A 1 99 ? 12.468 2.056 -25.480 1.00 79.19 99 LEU A C 1
ATOM 800 O O . LEU A 1 99 ? 12.222 2.232 -24.289 1.00 79.19 99 LEU A O 1
ATOM 804 N N . ALA A 1 100 ? 11.533 1.744 -26.374 1.00 67.12 100 ALA A N 1
ATOM 805 C CA . ALA A 1 100 ? 10.164 1.417 -26.000 1.00 67.12 100 ALA A CA 1
ATOM 806 C C . ALA A 1 100 ? 10.059 -0.075 -25.658 1.00 67.12 100 ALA A C 1
ATOM 808 O O . ALA A 1 100 ? 10.614 -0.923 -26.364 1.00 67.12 100 ALA A O 1
ATOM 809 N N . THR A 1 101 ? 9.327 -0.405 -24.598 1.00 66.25 101 THR A N 1
ATOM 810 C CA . THR A 1 101 ? 8.903 -1.781 -24.331 1.00 66.25 101 THR A CA 1
ATOM 811 C C . THR A 1 101 ? 7.570 -2.030 -25.032 1.00 66.25 101 THR A C 1
ATOM 813 O O . THR A 1 101 ? 6.733 -1.143 -25.141 1.00 66.25 101 THR A O 1
ATOM 816 N N . GLU A 1 102 ? 7.341 -3.253 -25.511 1.00 51.41 102 GLU A N 1
ATOM 817 C CA . GLU A 1 102 ? 6.063 -3.627 -26.148 1.00 51.41 102 GLU A CA 1
ATOM 818 C C . GLU A 1 102 ? 4.852 -3.599 -25.186 1.00 51.41 102 GLU A C 1
ATOM 820 O O . GLU A 1 102 ? 3.736 -3.832 -25.629 1.00 51.41 102 GLU A O 1
ATOM 825 N N . ASP A 1 103 ? 5.076 -3.383 -23.885 1.00 52.94 103 ASP A N 1
ATOM 826 C CA . ASP A 1 103 ? 4.087 -3.475 -22.794 1.00 52.94 103 ASP A CA 1
ATOM 827 C C . ASP A 1 103 ? 3.828 -2.105 -22.125 1.00 52.94 103 ASP A C 1
ATOM 829 O O . ASP A 1 103 ? 3.277 -2.040 -21.031 1.00 52.94 103 ASP A O 1
ATOM 833 N N . ASP A 1 104 ? 4.241 -0.996 -22.760 1.00 50.12 104 ASP A N 1
ATOM 834 C CA . ASP A 1 104 ? 4.057 0.382 -22.257 1.00 50.12 104 ASP A CA 1
ATOM 835 C C . ASP A 1 104 ? 2.606 0.905 -22.398 1.00 50.12 104 ASP A C 1
ATOM 837 O O . ASP A 1 104 ? 2.354 2.108 -22.412 1.00 50.12 104 ASP A O 1
ATOM 841 N N . ASP A 1 105 ? 1.622 -0.002 -22.433 1.00 41.84 105 ASP A N 1
ATOM 842 C CA . ASP A 1 105 ? 0.212 0.291 -22.154 1.00 41.84 105 ASP A CA 1
ATOM 843 C C . ASP A 1 105 ? -0.025 0.241 -20.626 1.00 41.84 105 ASP A C 1
ATOM 845 O O . ASP A 1 105 ? -0.829 -0.530 -20.104 1.00 41.84 105 ASP A O 1
ATOM 849 N N . GLY A 1 106 ? 0.710 1.070 -19.874 1.00 42.97 106 GLY A N 1
ATOM 850 C CA . GLY A 1 106 ? 0.266 1.603 -18.577 1.00 42.97 106 GLY A CA 1
ATOM 851 C C . GLY A 1 106 ? -0.049 0.624 -17.432 1.00 42.97 106 GLY A C 1
ATOM 852 O O . GLY A 1 106 ? -0.784 1.001 -16.520 1.00 42.97 106 GLY A O 1
ATOM 853 N N . ALA A 1 107 ? 0.487 -0.596 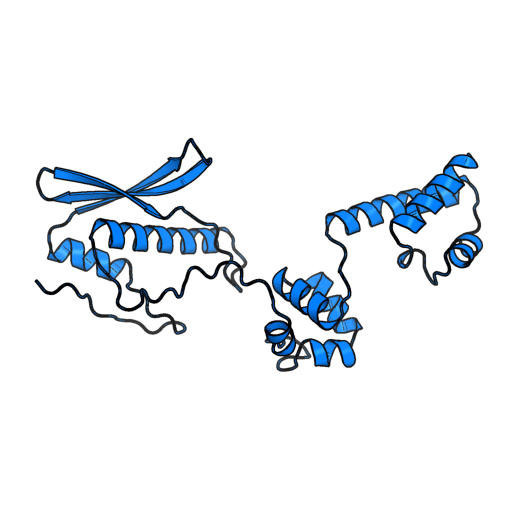-17.408 1.00 38.91 107 ALA A N 1
ATOM 854 C CA . ALA A 1 107 ? 0.114 -1.602 -16.407 1.00 38.91 107 ALA A CA 1
ATOM 855 C C . ALA A 1 107 ? 1.202 -1.866 -15.349 1.00 38.91 107 ALA A C 1
ATOM 857 O O . ALA A 1 107 ? 1.632 -3.004 -15.186 1.00 38.91 107 ALA A O 1
ATOM 858 N N . SER A 1 108 ? 1.668 -0.843 -14.614 1.00 38.91 108 SER A N 1
ATOM 859 C CA . SER A 1 108 ? 2.447 -1.065 -13.366 1.00 38.91 108 SER A CA 1
ATOM 860 C C . SER A 1 108 ? 2.652 0.134 -12.436 1.00 38.91 108 SER A C 1
ATOM 862 O O . SER A 1 108 ? 3.257 -0.008 -11.377 1.00 38.91 108 SER A O 1
ATOM 864 N N . LEU A 1 109 ? 2.094 1.301 -12.747 1.00 34.69 109 LEU A N 1
ATOM 865 C CA . LEU A 1 109 ? 1.778 2.284 -11.713 1.00 34.69 109 LEU A CA 1
ATOM 866 C C . LEU A 1 109 ? 0.275 2.221 -11.473 1.00 34.69 109 LEU A C 1
ATOM 868 O O . LEU A 1 109 ? -0.468 3.121 -11.855 1.00 34.69 109 LEU A O 1
ATOM 872 N N . THR A 1 110 ? -0.196 1.148 -10.836 1.00 37.59 110 THR A N 1
ATOM 873 C CA . THR A 1 110 ? -1.460 1.251 -10.108 1.00 37.59 110 THR A CA 1
ATOM 874 C C . THR A 1 110 ? -1.233 2.281 -9.013 1.00 37.59 110 THR A C 1
ATOM 876 O O . THR A 1 110 ? -0.721 1.969 -7.939 1.00 37.59 110 THR A O 1
ATOM 879 N N . VAL A 1 111 ? -1.611 3.531 -9.297 1.00 40.28 111 VAL A N 1
ATOM 880 C CA . VAL A 1 111 ? -2.124 4.453 -8.279 1.00 40.28 111 VAL A CA 1
ATOM 881 C C . VAL A 1 111 ? -2.933 3.589 -7.317 1.00 40.28 111 VAL A C 1
ATOM 883 O O . VAL A 1 111 ? -3.747 2.813 -7.823 1.00 40.28 111 VAL A O 1
ATOM 886 N N . LYS A 1 112 ? -2.663 3.638 -5.996 1.00 48.31 112 LYS A N 1
ATOM 887 C CA . LYS A 1 112 ? -3.437 2.896 -4.977 1.00 48.31 112 LYS A CA 1
ATOM 888 C C . LYS A 1 112 ? -4.906 2.974 -5.397 1.00 48.31 112 LYS A C 1
ATOM 890 O O . LYS A 1 112 ? -5.496 4.047 -5.298 1.00 48.31 112 LYS A O 1
ATOM 895 N N . LYS A 1 113 ? -5.451 1.892 -5.971 1.00 56.44 113 LYS A N 1
ATOM 896 C CA . LYS A 1 113 ? -6.807 1.920 -6.513 1.00 56.44 113 LYS A CA 1
ATOM 897 C C . LYS A 1 113 ? -7.684 2.062 -5.287 1.00 56.44 113 LYS A C 1
ATOM 899 O O . LYS A 1 113 ? -7.705 1.164 -4.446 1.00 56.44 113 LYS A O 1
ATOM 904 N N . GLU A 1 114 ? -8.309 3.220 -5.121 1.00 69.12 114 GLU A N 1
ATOM 905 C CA . GLU A 1 114 ? -9.293 3.376 -4.063 1.00 69.12 114 GLU A CA 1
ATOM 906 C C . GLU A 1 114 ? -10.373 2.321 -4.288 1.00 69.12 114 GLU A C 1
ATOM 908 O O . GLU A 1 114 ? -10.826 2.118 -5.417 1.00 69.12 114 GLU A O 1
ATOM 913 N N . ALA A 1 115 ? -10.708 1.580 -3.231 1.00 78.81 115 ALA A N 1
ATOM 914 C CA . ALA A 1 115 ? -11.745 0.569 -3.317 1.00 78.81 115 ALA A CA 1
ATOM 915 C C . ALA A 1 115 ? -13.047 1.242 -3.770 1.00 78.81 115 ALA A C 1
ATOM 917 O O . ALA A 1 115 ? -13.450 2.267 -3.220 1.00 78.81 115 ALA A O 1
ATOM 918 N N . THR A 1 116 ? -13.689 0.679 -4.790 1.00 89.00 116 THR A N 1
ATOM 919 C CA . THR A 1 116 ? -15.044 1.065 -5.188 1.00 89.00 116 THR A CA 1
ATOM 920 C C . THR A 1 116 ? -16.039 0.053 -4.637 1.00 89.00 116 THR A C 1
ATOM 922 O O . THR A 1 116 ? -15.670 -1.070 -4.292 1.00 89.00 116 THR A O 1
ATOM 925 N N . LYS A 1 117 ? -17.322 0.421 -4.575 1.00 87.00 117 LYS A N 1
ATOM 926 C CA . LYS A 1 117 ? -18.366 -0.500 -4.108 1.00 87.00 117 LYS A CA 1
ATOM 927 C C . LYS A 1 117 ? -18.455 -1.766 -4.972 1.00 87.00 117 LYS A C 1
ATOM 929 O O . LYS A 1 117 ? -18.593 -2.855 -4.436 1.00 87.00 117 LYS A O 1
ATOM 934 N N . GLU A 1 118 ? -18.280 -1.630 -6.288 1.00 87.38 118 GLU A N 1
ATOM 935 C CA . GLU A 1 118 ? -18.266 -2.771 -7.211 1.00 87.38 118 GLU A CA 1
ATOM 936 C C . GLU A 1 118 ? -17.057 -3.695 -6.986 1.00 87.38 118 GLU A C 1
ATOM 938 O O . GLU A 1 118 ? -17.183 -4.915 -7.099 1.00 87.38 118 GLU A O 1
ATOM 943 N N . ASP A 1 119 ? -15.889 -3.136 -6.646 1.00 85.06 119 ASP A N 1
ATOM 944 C CA . ASP A 1 119 ? -14.719 -3.939 -6.275 1.00 85.06 119 ASP A CA 1
ATOM 945 C C . ASP A 1 119 ? -14.955 -4.678 -4.949 1.00 85.06 119 ASP A C 1
ATOM 947 O O . ASP A 1 119 ? -14.632 -5.861 -4.841 1.00 85.06 119 ASP A O 1
ATOM 951 N N . ALA A 1 120 ? -15.558 -4.006 -3.963 1.00 89.12 120 ALA A N 1
ATOM 952 C CA . ALA A 1 120 ? -15.867 -4.585 -2.659 1.00 89.12 120 ALA A CA 1
ATOM 953 C C . ALA A 1 120 ? -16.888 -5.735 -2.763 1.00 89.12 120 ALA A C 1
ATOM 955 O O . ALA A 1 120 ? -16.696 -6.780 -2.144 1.00 89.12 120 ALA A O 1
ATOM 956 N N . ASP A 1 121 ? -17.917 -5.592 -3.606 1.00 89.81 121 ASP A N 1
ATOM 957 C CA . ASP A 1 121 ? -18.915 -6.642 -3.864 1.00 89.81 121 ASP A CA 1
ATOM 958 C C . ASP A 1 121 ? -18.293 -7.910 -4.477 1.00 89.81 121 ASP A C 1
ATOM 960 O O . ASP A 1 121 ? -18.751 -9.024 -4.220 1.00 89.81 121 ASP A O 1
ATOM 964 N N . LYS A 1 122 ? -17.234 -7.757 -5.282 1.00 91.31 122 LYS A N 1
ATOM 965 C CA . LYS A 1 122 ? -16.516 -8.874 -5.924 1.00 91.31 122 LYS A CA 1
ATOM 966 C C . LYS A 1 122 ? -15.352 -9.402 -5.088 1.00 91.31 122 LYS A C 1
ATOM 968 O O . LYS A 1 122 ? -14.759 -10.424 -5.446 1.00 91.31 122 LYS A O 1
ATOM 973 N N . TRP A 1 123 ? -14.992 -8.719 -4.005 1.00 92.06 123 TRP A N 1
ATOM 974 C CA . TRP A 1 123 ? -13.870 -9.111 -3.167 1.00 92.06 123 TRP A CA 1
ATOM 975 C C . TRP A 1 123 ? -14.164 -10.454 -2.501 1.00 92.06 123 TRP A C 1
ATOM 977 O O . TRP A 1 123 ? -15.224 -10.650 -1.902 1.00 92.06 123 TRP A O 1
ATOM 987 N N . SER A 1 124 ? -13.212 -11.385 -2.582 1.00 92.06 124 SER A N 1
ATOM 988 C CA . SER A 1 124 ? -13.356 -12.733 -2.031 1.00 92.06 124 SER A CA 1
ATOM 989 C C . SER A 1 124 ? -12.112 -13.182 -1.280 1.00 92.06 124 SER A C 1
ATOM 991 O O . SER A 1 124 ? -10.982 -12.822 -1.615 1.00 92.06 124 SER A O 1
ATOM 993 N N . PHE A 1 125 ? -12.322 -14.006 -0.257 1.00 89.00 125 PHE A N 1
ATOM 994 C CA . PHE A 1 125 ? -11.233 -14.562 0.529 1.00 89.00 125 PHE A CA 1
ATOM 995 C C . PHE A 1 125 ? -10.440 -15.567 -0.307 1.00 89.00 125 PHE A C 1
ATOM 997 O O . PHE A 1 125 ? -10.972 -16.561 -0.794 1.00 89.00 125 PHE A O 1
ATOM 1004 N N . THR A 1 126 ? -9.130 -15.382 -0.416 1.00 89.06 126 THR A N 1
ATOM 1005 C CA . THR A 1 126 ? -8.244 -16.323 -1.127 1.00 89.06 126 THR A CA 1
ATOM 1006 C C . THR A 1 126 ? -7.617 -17.373 -0.200 1.00 89.06 126 THR A C 1
ATOM 1008 O O . THR A 1 126 ? -6.921 -18.287 -0.656 1.00 89.06 126 THR A O 1
ATOM 1011 N N . PHE A 1 127 ? -7.903 -17.293 1.102 1.00 86.38 127 PHE A N 1
ATOM 1012 C CA . PHE A 1 127 ? -7.338 -18.127 2.162 1.00 86.38 127 PHE A CA 1
ATOM 1013 C C . PHE A 1 127 ? -8.355 -18.405 3.283 1.00 86.38 127 PHE A C 1
ATOM 1015 O O . PHE A 1 127 ? -9.441 -17.830 3.321 1.00 86.38 127 PHE A O 1
ATOM 1022 N N . GLY A 1 128 ? -7.972 -19.263 4.234 1.00 88.75 128 GLY A N 1
ATOM 1023 C CA . GLY A 1 128 ? -8.719 -19.476 5.478 1.00 88.75 128 GLY A CA 1
ATOM 1024 C C . GLY A 1 128 ? -10.014 -20.279 5.320 1.00 88.75 128 GLY A C 1
ATOM 1025 O O . GLY A 1 128 ? -10.244 -20.925 4.297 1.00 88.75 128 GLY A O 1
ATOM 1026 N N . LYS A 1 129 ? -10.849 -20.247 6.371 1.00 91.69 129 LYS A N 1
ATOM 1027 C CA . LYS A 1 129 ? -12.102 -21.023 6.486 1.00 91.69 129 LYS A CA 1
ATOM 1028 C C . LYS A 1 129 ? -13.086 -20.715 5.354 1.00 91.69 129 LYS A C 1
ATOM 1030 O O . LYS A 1 129 ? -13.756 -21.620 4.872 1.00 91.69 129 LYS A O 1
ATOM 1035 N N . TYR A 1 130 ? -13.146 -19.454 4.927 1.00 94.81 130 TYR A N 1
ATOM 1036 C CA . TYR A 1 130 ? -14.096 -18.960 3.927 1.00 94.81 130 TYR A CA 1
ATOM 1037 C C . TYR A 1 130 ? -13.465 -18.729 2.550 1.00 94.81 130 TYR A C 1
ATOM 1039 O O . TYR A 1 130 ? -13.965 -17.923 1.770 1.00 94.81 130 TYR A O 1
ATOM 1047 N N . LYS A 1 131 ? -12.372 -19.435 2.230 1.00 92.44 131 LYS A N 1
ATOM 1048 C CA . LYS A 1 131 ? -11.726 -19.345 0.916 1.00 92.44 131 LYS A CA 1
ATOM 1049 C C . LYS A 1 131 ? -12.746 -19.548 -0.215 1.00 92.44 131 LYS A C 1
ATOM 1051 O O . LYS A 1 131 ? -13.424 -20.569 -0.265 1.00 92.44 131 LYS A O 1
ATOM 1056 N N . GLY A 1 132 ? -12.802 -18.592 -1.136 1.00 89.00 132 GLY A N 1
ATOM 1057 C CA . GLY A 1 132 ? -13.708 -18.553 -2.280 1.00 89.00 132 GLY A CA 1
ATOM 1058 C C . GLY A 1 132 ? -15.036 -17.834 -2.028 1.00 89.00 132 GLY A C 1
ATOM 1059 O O . GLY A 1 132 ? -15.717 -17.535 -3.002 1.00 89.00 132 GLY A O 1
ATOM 1060 N N . LYS A 1 133 ? -15.397 -17.526 -0.774 1.00 93.56 133 LYS A N 1
ATOM 1061 C CA . LYS A 1 133 ? -16.579 -16.707 -0.460 1.00 93.56 133 LYS A CA 1
ATOM 1062 C C . LYS A 1 133 ? -16.248 -15.220 -0.518 1.00 93.56 133 LYS A C 1
ATOM 1064 O O . LYS A 1 133 ? -15.115 -14.812 -0.244 1.00 93.56 133 LYS A O 1
ATOM 1069 N N . THR A 1 134 ? -17.247 -14.417 -0.852 1.00 95.62 134 THR A N 1
ATOM 1070 C CA . THR A 1 134 ? -17.155 -12.957 -0.871 1.00 95.62 134 THR A CA 1
ATOM 1071 C C . THR A 1 134 ? -17.139 -12.380 0.541 1.00 95.62 134 THR A C 1
ATOM 1073 O O . THR A 1 134 ? -17.623 -13.001 1.491 1.00 95.62 134 THR A O 1
ATOM 1076 N N . MET A 1 135 ? -16.601 -11.166 0.691 1.00 93.56 135 MET A N 1
ATOM 1077 C CA . MET A 1 135 ? -16.644 -10.460 1.976 1.00 93.56 135 MET A CA 1
ATOM 1078 C C . MET A 1 135 ? -18.084 -10.301 2.472 1.00 93.56 135 MET A C 1
ATOM 1080 O O . MET A 1 135 ? -18.354 -10.555 3.641 1.00 93.56 135 MET A O 1
ATOM 1084 N N . ASN A 1 136 ? -19.006 -9.953 1.572 1.00 93.25 136 ASN A N 1
ATOM 1085 C CA . ASN A 1 136 ? -20.412 -9.733 1.898 1.00 93.25 136 ASN A CA 1
ATOM 1086 C C . ASN A 1 136 ? -21.099 -11.007 2.423 1.00 93.25 136 ASN A C 1
ATOM 1088 O O . ASN A 1 136 ? -21.798 -10.960 3.432 1.00 93.25 136 ASN A O 1
ATOM 1092 N N . GLU A 1 137 ? -20.835 -12.167 1.813 1.00 93.75 137 GLU A N 1
ATOM 1093 C CA . GLU A 1 137 ? -21.339 -13.450 2.324 1.00 93.75 137 GLU A CA 1
ATOM 1094 C C . GLU A 1 137 ? -20.841 -13.727 3.746 1.00 93.75 137 GLU A C 1
ATOM 1096 O O . GLU A 1 137 ? -21.620 -14.110 4.615 1.00 93.75 137 GLU A O 1
ATOM 1101 N N . VAL A 1 138 ? -19.554 -13.489 4.015 1.00 94.56 138 VAL A N 1
ATOM 1102 C CA . VAL A 1 138 ? -18.975 -13.747 5.342 1.00 94.56 138 VAL A CA 1
ATOM 1103 C C . VAL A 1 138 ? -19.457 -12.738 6.385 1.00 94.56 138 VAL A C 1
ATOM 1105 O O . VAL A 1 138 ? -19.668 -13.129 7.528 1.00 94.56 138 VAL A O 1
ATOM 1108 N N . ILE A 1 139 ? -19.692 -11.473 6.013 1.00 91.81 139 ILE A N 1
ATOM 1109 C CA . ILE A 1 139 ? -20.319 -10.473 6.897 1.00 91.81 139 ILE A CA 1
ATOM 1110 C C . ILE A 1 139 ? -21.683 -10.980 7.388 1.00 91.81 139 ILE A C 1
ATOM 1112 O O . ILE A 1 139 ? -21.998 -10.848 8.571 1.00 91.81 139 ILE A O 1
ATOM 1116 N N . GLN A 1 140 ? -22.478 -11.571 6.492 1.00 91.75 140 GLN A N 1
ATOM 1117 C CA . GLN A 1 140 ? -23.819 -12.070 6.806 1.00 91.75 140 GLN A CA 1
ATOM 1118 C C . GLN A 1 140 ? -23.802 -13.407 7.559 1.00 91.75 140 GLN A C 1
ATOM 1120 O O . GLN A 1 140 ? -24.660 -13.645 8.407 1.00 91.75 140 GLN A O 1
ATOM 1125 N N . GLU A 1 141 ? -22.848 -14.285 7.249 1.00 93.44 141 GLU A N 1
ATOM 1126 C CA . GLU A 1 141 ? -22.772 -15.638 7.808 1.00 93.44 141 GLU A CA 1
ATOM 1127 C C . GLU A 1 141 ? -22.053 -15.693 9.163 1.00 93.44 141 GLU A C 1
ATOM 1129 O O . GLU A 1 141 ? -22.461 -16.446 10.048 1.00 93.44 141 GLU A O 1
ATOM 1134 N N . ASP A 1 142 ? -20.974 -14.925 9.335 1.00 92.62 142 ASP A N 1
ATOM 1135 C CA . ASP A 1 142 ? -20.081 -15.027 10.490 1.00 92.62 142 ASP A CA 1
ATOM 1136 C C . ASP A 1 142 ? -19.398 -13.688 10.804 1.00 92.62 142 ASP A C 1
ATOM 1138 O O . ASP A 1 142 ? -18.231 -13.433 10.479 1.00 92.62 142 ASP A O 1
ATOM 1142 N N . SER A 1 143 ? -20.131 -12.833 11.520 1.00 86.00 143 SER A N 1
ATOM 1143 C CA . SER A 1 143 ? -19.632 -11.535 11.980 1.00 86.00 143 SER A CA 1
ATOM 1144 C C . SER A 1 143 ? -18.378 -11.646 12.856 1.00 86.00 143 SER A C 1
ATOM 1146 O O . SER A 1 143 ? -17.571 -10.720 12.901 1.00 86.00 143 SER A O 1
ATOM 1148 N N . ASN A 1 144 ? -18.192 -12.764 13.568 1.00 86.75 144 ASN A N 1
ATOM 1149 C CA . ASN A 1 144 ? -17.037 -12.958 14.446 1.00 86.75 144 ASN A CA 1
ATOM 1150 C C . ASN A 1 144 ? -15.768 -13.234 13.642 1.00 86.75 144 ASN A C 1
ATOM 1152 O O . ASN A 1 144 ? -14.713 -12.679 13.952 1.00 86.75 144 ASN A O 1
ATOM 1156 N N . TYR A 1 145 ? -15.866 -14.037 12.582 1.00 88.31 145 TYR A N 1
ATOM 1157 C CA . TYR A 1 145 ? -14.747 -14.229 11.666 1.00 88.31 145 TYR A CA 1
ATOM 1158 C C . TYR A 1 145 ? -14.365 -12.928 10.962 1.00 88.31 145 TYR A C 1
ATOM 1160 O O . TYR A 1 145 ? -13.176 -12.653 10.811 1.00 88.31 145 TYR A O 1
ATOM 1168 N N . MET A 1 146 ? -15.347 -12.108 10.570 1.00 91.00 146 MET A N 1
ATOM 1169 C CA . MET A 1 146 ? -15.066 -10.809 9.958 1.00 91.00 146 MET A CA 1
ATOM 1170 C C . MET A 1 146 ? -14.300 -9.887 10.911 1.00 91.00 146 MET A C 1
ATOM 1172 O O . MET A 1 146 ? -13.269 -9.344 10.529 1.00 91.00 146 MET A O 1
ATOM 1176 N N . LYS A 1 147 ? -14.731 -9.787 12.176 1.00 86.50 147 LYS A N 1
ATOM 1177 C CA . LYS A 1 147 ? -14.006 -9.024 13.207 1.00 86.50 147 LYS A CA 1
ATOM 1178 C C . LYS A 1 147 ? -12.570 -9.513 13.384 1.00 86.50 147 LYS A C 1
ATOM 1180 O O . LYS A 1 147 ? -11.649 -8.707 13.374 1.00 86.50 147 LYS A O 1
ATOM 1185 N N . TRP A 1 148 ? -12.369 -10.828 13.493 1.00 88.25 148 TRP A N 1
ATOM 1186 C CA . TRP A 1 148 ? -11.025 -11.405 13.580 1.00 88.25 148 TRP A CA 1
ATOM 1187 C C . TRP A 1 148 ? -10.172 -11.071 12.351 1.00 88.25 148 TRP A C 1
ATOM 1189 O O . TRP A 1 148 ? -8.998 -10.732 12.486 1.00 88.25 148 TRP A O 1
ATOM 1199 N N . PHE A 1 149 ? -10.742 -11.163 11.149 1.00 89.38 149 PHE A N 1
ATOM 1200 C CA . PHE A 1 149 ? -10.032 -10.846 9.915 1.00 89.38 149 PHE A CA 1
ATOM 1201 C C . PHE A 1 149 ? -9.590 -9.378 9.888 1.00 89.38 149 PHE A C 1
ATOM 1203 O O . PHE A 1 149 ? -8.416 -9.114 9.622 1.00 89.38 149 PHE A O 1
ATOM 1210 N N . LEU A 1 150 ? -10.500 -8.459 10.218 1.00 88.81 150 LEU A N 1
ATOM 1211 C CA . LEU A 1 150 ? -10.237 -7.020 10.278 1.00 88.81 150 LEU A CA 1
ATOM 1212 C C . LEU A 1 150 ? -9.130 -6.673 11.281 1.00 88.81 150 LEU A C 1
ATOM 1214 O O . LEU A 1 150 ? -8.253 -5.882 10.960 1.00 88.81 150 LEU A O 1
ATOM 1218 N N . ASP A 1 151 ? -9.128 -7.316 12.447 1.00 80.69 151 ASP A N 1
ATOM 1219 C CA . ASP A 1 151 ? -8.172 -7.039 13.525 1.00 80.69 151 ASP A CA 1
ATOM 1220 C C . ASP A 1 151 ? -6.776 -7.642 13.280 1.00 80.69 151 ASP A C 1
ATOM 1222 O O . ASP A 1 151 ? -5.763 -7.119 13.734 1.00 80.69 151 ASP A O 1
ATOM 1226 N N . THR A 1 152 ? -6.693 -8.763 12.555 1.00 79.19 152 THR A N 1
ATOM 1227 C CA . THR A 1 152 ? -5.449 -9.558 12.513 1.00 79.19 152 THR A CA 1
ATOM 1228 C C . THR A 1 152 ? -4.788 -9.673 11.146 1.00 79.19 152 THR A C 1
ATOM 1230 O O . THR A 1 152 ? -3.606 -10.034 11.063 1.00 79.19 152 THR A O 1
ATOM 1233 N N . LYS A 1 153 ? -5.535 -9.469 10.057 1.00 79.38 153 LYS A N 1
ATOM 1234 C CA . LYS A 1 153 ? -5.080 -9.797 8.695 1.00 79.38 153 LYS A CA 1
ATOM 1235 C C . LYS A 1 153 ? -5.432 -8.762 7.638 1.00 79.38 153 LYS A C 1
ATOM 1237 O O . LYS A 1 153 ? -4.792 -8.799 6.588 1.00 79.38 153 LYS A O 1
ATOM 1242 N N . ALA A 1 154 ? -6.434 -7.921 7.868 1.00 83.69 154 ALA A N 1
ATOM 1243 C CA . ALA A 1 154 ? -6.905 -6.979 6.869 1.00 83.69 154 ALA A CA 1
ATOM 1244 C C . ALA A 1 154 ? -5.846 -5.923 6.540 1.00 83.69 154 ALA A C 1
ATOM 1246 O O . ALA A 1 154 ? -5.166 -5.386 7.412 1.00 83.69 154 ALA A O 1
ATOM 1247 N N . SER A 1 155 ? -5.715 -5.630 5.253 1.00 81.56 155 SER A N 1
ATOM 1248 C CA . SER A 1 155 ? -4.989 -4.464 4.761 1.00 81.56 155 SER A CA 1
ATOM 1249 C C . SER A 1 155 ? -5.881 -3.216 4.773 1.00 81.56 155 SER A C 1
ATOM 1251 O O . SER A 1 155 ? -7.104 -3.316 4.877 1.00 81.56 155 SER A O 1
ATOM 1253 N N . GLU A 1 156 ? -5.291 -2.033 4.559 1.00 80.12 156 GLU A N 1
ATOM 1254 C CA . GLU A 1 156 ? -6.050 -0.785 4.339 1.00 80.12 156 GLU A CA 1
ATOM 1255 C C . GLU A 1 156 ? -7.122 -0.928 3.244 1.00 80.12 156 GLU A C 1
ATOM 1257 O O . GLU A 1 156 ? -8.189 -0.323 3.325 1.00 80.12 156 GLU A O 1
ATOM 1262 N N . TYR A 1 157 ? -6.841 -1.712 2.199 1.00 83.69 157 TYR A N 1
ATOM 1263 C CA . TYR A 1 157 ? -7.781 -1.933 1.104 1.00 83.69 157 TYR A CA 1
ATOM 1264 C C . TYR A 1 157 ? -8.972 -2.793 1.542 1.00 83.69 157 TYR A C 1
ATOM 1266 O O . TYR A 1 157 ? -10.111 -2.499 1.181 1.00 83.69 157 TYR A O 1
ATOM 1274 N N . ASP A 1 158 ? -8.720 -3.821 2.351 1.00 89.31 158 ASP A N 1
ATOM 1275 C CA . ASP A 1 158 ? -9.760 -4.726 2.844 1.00 89.31 158 ASP A CA 1
ATOM 1276 C C . ASP A 1 158 ? -10.680 -4.014 3.842 1.00 89.31 158 ASP A C 1
ATOM 1278 O O . ASP A 1 158 ? -11.897 -4.182 3.781 1.00 89.31 158 ASP A O 1
ATOM 1282 N N . ILE A 1 159 ? -10.107 -3.159 4.698 1.00 88.56 159 ILE A N 1
ATOM 1283 C CA . ILE A 1 159 ? -10.853 -2.262 5.591 1.00 88.56 159 ILE A CA 1
ATOM 1284 C C . ILE A 1 159 ? -11.799 -1.388 4.767 1.00 88.56 159 ILE A C 1
ATOM 1286 O O . ILE A 1 159 ? -13.001 -1.402 5.005 1.00 88.56 159 ILE A O 1
ATOM 1290 N N . LYS A 1 160 ? -11.298 -0.709 3.727 1.00 89.50 160 LYS A N 1
ATOM 1291 C CA . LYS A 1 160 ? -12.147 0.117 2.851 1.00 89.50 160 LYS A CA 1
ATOM 1292 C C . LYS A 1 160 ? -13.252 -0.689 2.166 1.00 89.50 160 LYS A C 1
ATOM 1294 O O . LYS A 1 160 ? -14.367 -0.194 2.035 1.00 89.50 160 LYS A O 1
ATOM 1299 N N . CYS A 1 161 ? -12.971 -1.920 1.733 1.00 90.38 161 CYS A N 1
ATOM 1300 C CA . CYS A 1 161 ? -14.001 -2.797 1.173 1.00 90.38 161 CYS A CA 1
ATOM 1301 C C . CYS A 1 161 ? -15.098 -3.093 2.203 1.00 90.38 161 CYS A C 1
ATOM 1303 O O . CYS A 1 161 ? -16.277 -2.984 1.874 1.00 90.38 161 CYS A O 1
ATOM 1305 N N . TYR A 1 162 ? -14.724 -3.394 3.450 1.00 91.62 162 TYR A N 1
ATOM 1306 C CA . TYR A 1 162 ? -15.681 -3.593 4.536 1.00 91.62 162 TYR A CA 1
ATOM 1307 C C . TYR A 1 162 ? -16.541 -2.344 4.763 1.00 91.62 162 TYR A C 1
ATOM 1309 O O . TYR A 1 162 ? -17.765 -2.448 4.726 1.00 91.62 162 TYR A O 1
ATOM 1317 N N . GLU A 1 163 ? -15.927 -1.165 4.903 1.00 91.56 163 GLU A N 1
ATOM 1318 C CA . GLU A 1 163 ? -16.649 0.099 5.124 1.00 91.56 163 GLU A CA 1
ATOM 1319 C C . GLU A 1 163 ? -17.636 0.416 3.987 1.00 91.56 163 GLU A C 1
ATOM 1321 O O . GLU A 1 163 ? -18.732 0.918 4.228 1.00 91.56 163 GLU A O 1
ATOM 1326 N N . LEU A 1 164 ? -17.285 0.100 2.734 1.00 92.38 164 LEU A N 1
ATOM 1327 C CA . LEU A 1 164 ? -18.160 0.301 1.570 1.00 92.38 164 LEU A CA 1
ATOM 1328 C C . LEU A 1 164 ? -19.352 -0.662 1.533 1.00 92.38 164 LEU A C 1
ATOM 1330 O O . LEU A 1 164 ? -20.420 -0.300 1.025 1.00 92.38 164 LEU A O 1
ATOM 1334 N N . LEU A 1 165 ? -19.166 -1.884 2.036 1.00 91.75 165 LEU A N 1
ATOM 1335 C CA . LEU A 1 165 ? -20.204 -2.911 2.089 1.00 91.75 165 LEU A CA 1
ATOM 1336 C C . LEU A 1 165 ? -21.176 -2.671 3.245 1.00 91.75 165 LEU A C 1
ATOM 1338 O O . LEU A 1 165 ? -22.386 -2.798 3.060 1.00 91.75 165 LEU A O 1
ATOM 1342 N N . THR A 1 166 ? -20.663 -2.311 4.422 1.00 90.12 166 THR A N 1
ATOM 1343 C CA . THR A 1 166 ? -21.465 -2.156 5.645 1.00 90.12 166 THR A CA 1
ATOM 1344 C C . THR A 1 166 ? -21.944 -0.726 5.877 1.00 90.12 166 THR A C 1
ATOM 1346 O O . THR A 1 166 ? -22.947 -0.519 6.558 1.00 90.12 166 THR A O 1
ATOM 1349 N N . GLY A 1 167 ? -21.246 0.269 5.321 1.00 87.31 167 GLY A N 1
ATOM 1350 C CA . GLY A 1 167 ? -21.409 1.678 5.682 1.00 87.31 167 GLY A CA 1
ATOM 1351 C C . GLY A 1 167 ? -20.845 2.023 7.066 1.00 87.31 167 GLY A C 1
ATOM 1352 O O . GLY A 1 167 ? -20.999 3.157 7.519 1.00 87.31 167 GLY A O 1
ATOM 1353 N N . GLU A 1 168 ? -20.216 1.065 7.749 1.00 83.88 168 GLU A N 1
ATOM 1354 C CA . GLU A 1 168 ? -19.634 1.232 9.077 1.00 83.88 168 GLU A CA 1
ATOM 1355 C C . GLU A 1 168 ? -18.180 1.675 8.935 1.00 83.88 168 GLU A C 1
ATOM 1357 O O . GLU A 1 168 ? -17.365 0.937 8.389 1.00 83.88 168 GLU A O 1
ATOM 1362 N N . LYS A 1 169 ? -17.850 2.869 9.437 1.00 83.12 169 LYS A N 1
ATOM 1363 C CA . LYS A 1 169 ? -16.457 3.312 9.540 1.00 83.12 169 LYS A CA 1
ATOM 1364 C C . LYS A 1 169 ? -15.771 2.612 10.699 1.00 83.12 169 LYS A C 1
ATOM 1366 O O . LYS A 1 169 ? -16.261 2.673 11.829 1.00 83.12 169 LYS A O 1
ATOM 1371 N N . LEU A 1 170 ? -14.623 2.010 10.421 1.00 82.19 170 LEU A N 1
ATOM 1372 C CA . LEU A 1 170 ? -13.792 1.431 11.464 1.00 82.19 170 LEU A CA 1
ATOM 1373 C C . LEU A 1 170 ? -12.939 2.532 12.111 1.00 82.19 170 LEU A C 1
ATOM 1375 O O . LEU A 1 170 ? -12.506 3.461 11.425 1.00 82.19 170 LEU A O 1
ATOM 1379 N N . PRO A 1 171 ? -12.714 2.463 13.433 1.00 78.25 171 PRO A N 1
ATOM 1380 C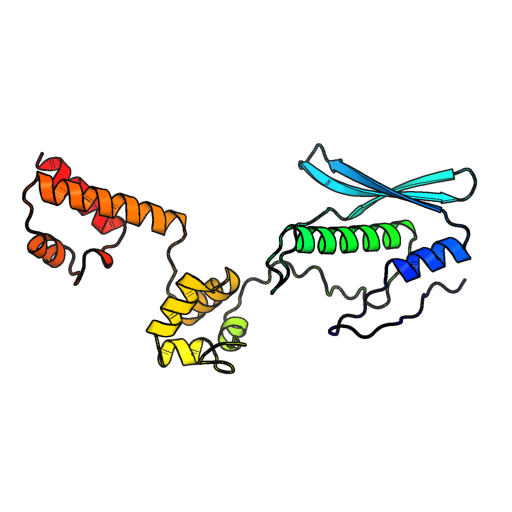 CA . PRO A 1 171 ? -11.876 3.435 14.114 1.00 78.25 171 PRO A CA 1
ATOM 1381 C C . PRO A 1 171 ? -10.444 3.343 13.588 1.00 78.25 171 PRO A C 1
ATOM 1383 O O . PRO A 1 171 ? -9.889 2.257 13.420 1.00 78.25 171 PRO A O 1
ATOM 1386 N N . THR A 1 172 ? -9.835 4.498 13.351 1.00 80.19 172 THR A N 1
ATOM 1387 C CA . THR A 1 172 ? -8.413 4.598 13.015 1.00 80.19 172 THR A CA 1
ATOM 1388 C C . THR A 1 172 ? -7.537 4.086 14.166 1.00 80.19 172 THR A C 1
ATOM 1390 O O . THR A 1 172 ? -7.994 3.952 15.306 1.00 80.19 172 THR A O 1
ATOM 1393 N N . GLU A 1 173 ? -6.255 3.814 13.897 1.00 76.12 173 GLU A N 1
ATOM 1394 C CA . GLU A 1 173 ? -5.300 3.452 14.959 1.00 76.12 173 GLU A CA 1
ATOM 1395 C C . GLU A 1 173 ? -5.243 4.524 16.056 1.00 76.12 173 GLU A C 1
ATOM 1397 O O . GLU A 1 173 ? -5.244 4.196 17.243 1.00 76.12 173 GLU A O 1
ATOM 1402 N N . GLU A 1 174 ? -5.272 5.801 15.667 1.00 78.94 174 GLU A N 1
ATOM 1403 C CA . GLU A 1 174 ? -5.254 6.925 16.604 1.00 78.94 174 GLU A CA 1
ATOM 1404 C C . GLU A 1 174 ? -6.526 6.967 17.461 1.00 78.94 174 GLU A C 1
ATOM 1406 O O . GLU A 1 174 ? -6.443 7.074 18.681 1.00 78.94 174 GLU A O 1
ATOM 1411 N N . GLU A 1 175 ? -7.707 6.799 16.857 1.00 81.19 175 GLU A N 1
ATOM 1412 C CA . GLU A 1 175 ? -8.975 6.730 17.597 1.00 81.19 175 GLU A CA 1
ATOM 1413 C C . GLU A 1 175 ? -9.019 5.517 18.534 1.00 81.19 175 GLU A C 1
ATOM 1415 O O . GLU A 1 175 ? -9.512 5.614 19.659 1.00 81.19 175 GLU A O 1
ATOM 1420 N N . SER A 1 176 ? -8.472 4.379 18.106 1.00 79.94 176 SER A N 1
ATOM 1421 C CA . SER A 1 176 ? -8.393 3.163 18.920 1.00 79.94 176 SER A CA 1
ATOM 1422 C C . SER A 1 176 ? -7.471 3.355 20.126 1.00 79.94 176 SER A C 1
ATOM 1424 O O . SER A 1 176 ? -7.825 2.971 21.244 1.00 79.94 176 SER A O 1
ATOM 1426 N N . LYS A 1 177 ? -6.320 4.008 19.928 1.00 83.81 177 LYS A N 1
ATOM 1427 C CA . LYS A 1 177 ? -5.381 4.355 20.998 1.00 83.81 177 LYS A CA 1
ATOM 1428 C C . LYS A 1 177 ? -5.978 5.379 21.960 1.00 83.81 177 LYS A C 1
ATOM 1430 O O . LYS A 1 177 ? -5.966 5.155 23.168 1.00 83.81 177 LYS A O 1
ATOM 1435 N N . GLN A 1 178 ? -6.573 6.448 21.434 1.00 88.94 178 GLN A N 1
ATOM 1436 C CA . GLN A 1 178 ? -7.258 7.459 22.235 1.00 88.94 178 GLN A CA 1
ATOM 1437 C C . GLN A 1 178 ? -8.364 6.827 23.085 1.00 88.94 178 GLN A C 1
ATOM 1439 O O . GLN A 1 178 ? -8.514 7.137 24.266 1.00 88.94 178 GLN A O 1
ATOM 1444 N N . ARG A 1 179 ? -9.139 5.909 22.503 1.00 87.12 179 ARG A N 1
ATOM 1445 C CA . ARG A 1 179 ? -10.185 5.190 23.225 1.00 87.12 179 ARG A CA 1
ATOM 1446 C C . ARG A 1 179 ? -9.611 4.348 24.361 1.00 87.12 179 ARG A C 1
ATOM 1448 O O . ARG A 1 179 ? -10.173 4.379 25.451 1.00 87.12 179 ARG A O 1
ATOM 1455 N N . LEU A 1 180 ? -8.508 3.634 24.131 1.00 86.50 180 LEU A N 1
ATOM 1456 C CA . LEU A 1 180 ? -7.840 2.836 25.161 1.00 86.50 180 LEU A CA 1
ATOM 1457 C C . LEU A 1 180 ? -7.369 3.707 26.336 1.00 86.50 180 LEU A C 1
ATOM 1459 O O . LEU A 1 180 ? -7.610 3.359 27.492 1.00 86.50 180 LEU A O 1
ATOM 1463 N N . GLU A 1 181 ? -6.761 4.857 26.043 1.00 90.50 181 GLU A N 1
ATOM 1464 C CA . GLU A 1 181 ? -6.318 5.827 27.053 1.00 90.50 181 GLU A CA 1
ATOM 1465 C C . GLU A 1 181 ? -7.497 6.381 27.867 1.00 90.50 181 GLU A C 1
ATOM 1467 O O . GLU A 1 181 ? -7.452 6.411 29.098 1.00 90.50 181 GLU A O 1
ATOM 1472 N N . LEU A 1 182 ? -8.592 6.758 27.199 1.00 91.69 182 LEU A N 1
ATOM 1473 C CA . LEU A 1 182 ? -9.805 7.234 27.866 1.00 91.69 182 LEU A CA 1
ATOM 1474 C C . LEU A 1 182 ? -10.456 6.142 28.723 1.00 91.69 182 LEU A C 1
ATOM 1476 O O . LEU A 1 182 ? -10.907 6.425 29.828 1.00 91.69 182 LEU A O 1
ATOM 1480 N N . MET A 1 183 ? -10.494 4.892 28.257 1.00 88.69 183 MET A N 1
ATOM 1481 C CA . MET A 1 183 ? -11.027 3.784 29.054 1.00 88.69 183 MET A CA 1
ATOM 1482 C C . MET A 1 183 ? -10.194 3.526 30.310 1.00 88.69 183 MET A C 1
ATOM 1484 O O . MET A 1 183 ? -10.771 3.305 31.372 1.00 88.69 183 MET A O 1
ATOM 1488 N N . ALA A 1 184 ? -8.862 3.583 30.209 1.00 90.56 184 ALA A N 1
ATOM 1489 C CA . ALA A 1 184 ? -7.982 3.446 31.366 1.00 90.56 184 ALA A CA 1
ATOM 1490 C C . ALA A 1 184 ? -8.254 4.548 32.401 1.00 90.56 184 ALA A C 1
ATOM 1492 O O . ALA A 1 184 ? -8.491 4.246 33.569 1.00 90.56 184 ALA A O 1
ATOM 1493 N N . LYS A 1 185 ? -8.332 5.805 31.946 1.00 91.62 185 LYS A N 1
ATOM 1494 C CA . LYS A 1 185 ? -8.638 6.956 32.803 1.00 91.62 185 LYS A CA 1
ATOM 1495 C C . LYS A 1 185 ? -10.029 6.874 33.436 1.00 91.62 185 LYS A C 1
ATOM 1497 O O . LYS A 1 185 ? -10.203 7.220 34.600 1.00 91.62 185 LYS A O 1
ATOM 1502 N N . LEU A 1 186 ? -11.033 6.424 32.682 1.00 89.50 186 LEU A N 1
ATOM 1503 C CA . LEU A 1 186 ? -12.382 6.242 33.212 1.00 89.50 186 LEU A CA 1
ATOM 1504 C C . LEU A 1 186 ? -12.394 5.207 34.342 1.00 89.50 186 LEU A C 1
ATOM 1506 O O . LEU A 1 186 ? -13.013 5.460 35.368 1.00 89.50 186 LEU A O 1
ATOM 1510 N N . ASN A 1 187 ? -11.716 4.069 34.170 1.00 88.56 187 ASN A N 1
ATOM 1511 C CA . ASN A 1 187 ? -11.671 3.031 35.201 1.00 88.56 187 ASN A CA 1
ATOM 1512 C C . ASN A 1 187 ? -11.005 3.537 36.492 1.00 88.56 187 ASN A C 1
ATOM 1514 O O . ASN A 1 187 ? -11.536 3.292 37.570 1.00 88.56 187 ASN A O 1
ATOM 1518 N N . GLU A 1 188 ? -9.908 4.294 36.378 1.00 90.25 188 GLU A N 1
ATOM 1519 C CA . GLU A 1 188 ? -9.229 4.928 37.519 1.00 90.25 188 GLU A CA 1
ATOM 1520 C C . GLU A 1 188 ? -10.165 5.888 38.273 1.00 90.25 188 GLU A C 1
ATOM 1522 O O . GLU A 1 188 ? -10.366 5.754 39.477 1.00 90.25 188 GLU A O 1
ATOM 1527 N N . LEU A 1 189 ? -10.846 6.790 37.559 1.00 89.38 189 LEU A N 1
ATOM 1528 C CA . LEU A 1 189 ? -11.784 7.738 38.172 1.00 89.38 189 LEU A CA 1
ATOM 1529 C C . LEU A 1 189 ? -13.000 7.062 38.807 1.00 89.38 189 LEU A C 1
ATOM 1531 O O . LEU A 1 189 ? -13.528 7.547 39.808 1.00 89.38 189 LEU A O 1
ATOM 1535 N N . VAL A 1 190 ? -13.492 5.970 38.220 1.00 87.50 190 VAL A N 1
ATOM 1536 C CA . VAL A 1 190 ? -14.603 5.215 38.805 1.00 87.50 190 VAL A CA 1
ATOM 1537 C C . VAL A 1 190 ? -14.180 4.582 40.132 1.00 87.50 190 VAL A C 1
ATOM 1539 O O . VAL A 1 190 ? -14.975 4.598 41.072 1.00 87.50 190 VAL A O 1
ATOM 1542 N N . GLU A 1 191 ? -12.946 4.078 40.228 1.00 86.44 191 GLU A N 1
ATOM 1543 C CA . GLU A 1 191 ? -12.382 3.571 41.483 1.00 86.44 191 GLU A CA 1
ATOM 1544 C C . GLU A 1 191 ? -12.223 4.689 42.525 1.00 86.44 191 GLU A C 1
ATOM 1546 O O . GLU A 1 191 ? -12.676 4.525 43.656 1.00 86.44 191 GLU A O 1
ATOM 1551 N N . GLU A 1 192 ? -11.665 5.844 42.148 1.00 88.88 192 GLU A N 1
ATOM 1552 C CA . GLU A 1 192 ? -11.452 6.972 43.070 1.00 88.88 192 GLU A CA 1
ATOM 1553 C C . GLU A 1 192 ? -12.753 7.598 43.590 1.00 88.88 192 GLU A C 1
ATOM 1555 O O . GLU A 1 192 ? -12.836 8.008 44.747 1.00 88.88 192 GLU A O 1
ATOM 1560 N N . THR A 1 193 ? -13.779 7.687 42.742 1.00 86.94 193 THR A N 1
ATOM 1561 C CA . THR A 1 193 ? -15.062 8.325 43.085 1.00 86.94 193 THR A CA 1
ATOM 1562 C C . THR A 1 193 ? -16.098 7.354 43.659 1.00 86.94 193 THR A C 1
ATOM 1564 O O . THR A 1 193 ? -17.247 7.754 43.869 1.00 86.94 193 THR A O 1
ATOM 1567 N N . GLU A 1 194 ? -15.724 6.085 43.872 1.00 84.62 194 GLU A N 1
ATOM 1568 C CA . GLU A 1 194 ? -16.619 4.982 44.260 1.00 84.62 194 GLU A CA 1
ATOM 1569 C C . GLU A 1 194 ? -17.892 4.915 43.390 1.00 84.62 194 GLU A C 1
ATOM 1571 O O . GLU A 1 194 ? -19.003 4.637 43.856 1.00 84.62 194 GLU A O 1
ATOM 1576 N N . CYS A 1 195 ? -17.760 5.229 42.098 1.00 82.31 195 CYS A N 1
ATOM 1577 C CA . CYS A 1 195 ? -18.911 5.335 41.216 1.00 82.31 195 CYS A CA 1
ATOM 1578 C C . CYS A 1 195 ? -19.463 3.944 40.853 1.00 82.31 195 CYS A C 1
ATOM 1580 O O . CYS A 1 195 ? -18.730 3.028 40.490 1.00 82.31 195 CYS A O 1
ATOM 1582 N N . ASP A 1 196 ? -20.791 3.783 40.911 1.00 84.06 196 ASP A N 1
ATOM 1583 C CA . ASP A 1 196 ? -21.447 2.543 40.486 1.00 84.06 196 ASP A CA 1
ATOM 1584 C C . ASP A 1 196 ? -21.299 2.331 38.967 1.00 84.06 196 ASP A C 1
ATOM 1586 O O . ASP A 1 196 ? -21.963 2.983 38.150 1.00 84.06 196 ASP A O 1
ATOM 1590 N N . TYR A 1 197 ? -20.460 1.361 38.597 1.00 76.75 197 TYR A N 1
ATOM 1591 C CA . TYR A 1 197 ? -20.254 0.915 37.220 1.00 76.75 197 TYR A CA 1
ATOM 1592 C C . TYR A 1 197 ? -21.566 0.564 36.499 1.00 76.75 197 TYR A C 1
ATOM 1594 O O . TYR A 1 197 ? -21.724 0.874 35.316 1.00 76.75 197 TYR A O 1
ATOM 1602 N N . GLU A 1 198 ? -22.535 -0.049 37.182 1.00 81.75 198 GLU A N 1
ATOM 1603 C CA . GLU A 1 198 ? -23.822 -0.420 36.582 1.00 81.75 198 GLU A CA 1
ATOM 1604 C C . GLU A 1 198 ? -24.731 0.793 36.360 1.00 81.75 198 GLU A C 1
ATOM 1606 O O . GLU A 1 198 ? -25.587 0.789 35.469 1.00 81.75 198 GLU A O 1
ATOM 1611 N N . ALA A 1 199 ? -24.568 1.859 37.144 1.00 84.25 199 ALA A N 1
ATOM 1612 C CA . ALA A 1 199 ? -25.250 3.125 36.893 1.00 84.25 199 ALA A CA 1
ATOM 1613 C C . ALA A 1 199 ? -24.692 3.811 35.637 1.00 84.25 199 ALA A C 1
ATOM 1615 O O . ALA A 1 199 ? -25.462 4.335 34.829 1.00 84.25 199 ALA A O 1
ATOM 1616 N N . LEU A 1 200 ? -23.373 3.743 35.436 1.00 83.88 200 LEU A N 1
ATOM 1617 C CA . LEU A 1 200 ? -22.687 4.336 34.288 1.00 83.88 200 LEU A CA 1
ATOM 1618 C C . LEU A 1 200 ? -23.099 3.645 32.976 1.00 83.88 200 LEU A C 1
ATOM 1620 O O . LEU A 1 200 ? -23.527 4.308 32.030 1.00 83.88 200 LEU A O 1
ATOM 1624 N N . LYS A 1 201 ? -23.118 2.305 32.956 1.00 84.88 201 LYS A N 1
ATOM 1625 C CA . LYS A 1 201 ? -23.620 1.513 31.816 1.00 84.88 201 LYS A CA 1
ATOM 1626 C C . LYS A 1 201 ? -25.069 1.847 31.459 1.00 84.88 201 LYS A C 1
ATOM 1628 O O . LYS A 1 201 ? -25.391 2.079 30.292 1.00 84.88 201 LYS A O 1
ATOM 1633 N N . ARG A 1 202 ? -25.946 1.927 32.471 1.00 86.81 202 ARG A N 1
ATOM 1634 C CA . ARG A 1 202 ? -27.362 2.290 32.291 1.00 86.81 202 ARG A CA 1
ATOM 1635 C C . ARG A 1 202 ? -27.534 3.702 31.737 1.00 86.81 202 ARG A C 1
ATOM 1637 O O . ARG A 1 202 ? -28.397 3.903 30.884 1.00 86.81 202 ARG A O 1
ATOM 1644 N N . HIS A 1 203 ? -26.719 4.655 32.184 1.00 88.00 203 HIS A N 1
ATOM 1645 C CA . HIS A 1 203 ? -26.762 6.035 31.705 1.00 88.00 203 HIS A CA 1
ATOM 1646 C C . HIS A 1 203 ? -26.434 6.131 30.208 1.00 88.00 203 HIS A C 1
ATOM 1648 O O . HIS A 1 203 ? -27.191 6.734 29.447 1.00 88.00 203 HIS A O 1
ATOM 1654 N N . TYR A 1 204 ? -25.362 5.462 29.771 1.00 88.31 204 TYR A N 1
ATOM 1655 C CA . TYR A 1 204 ? -24.914 5.482 28.374 1.00 88.31 204 TYR A CA 1
ATOM 1656 C C . TYR A 1 204 ? -25.593 4.446 27.470 1.00 88.31 204 TYR A C 1
ATOM 1658 O O . TYR A 1 204 ? -25.336 4.432 26.267 1.00 88.31 204 TYR A O 1
ATOM 1666 N N . LYS A 1 205 ? -26.499 3.627 28.024 1.00 88.06 205 LYS A N 1
ATOM 1667 C CA . LYS A 1 205 ? -27.245 2.571 27.317 1.00 88.06 205 LYS A CA 1
ATOM 1668 C C . LYS A 1 205 ? -26.328 1.559 26.623 1.00 88.06 205 LYS A C 1
ATOM 1670 O O . LYS A 1 205 ? -26.595 1.144 25.499 1.00 88.06 205 LYS A O 1
ATOM 1675 N N . VAL A 1 206 ? -25.261 1.169 27.312 1.00 82.50 206 VAL A N 1
ATOM 1676 C CA . VAL A 1 206 ? -24.284 0.182 26.841 1.00 82.50 206 VAL A CA 1
ATOM 1677 C C . VAL A 1 206 ? -24.355 -1.085 27.687 1.00 82.50 206 VAL A C 1
ATOM 1679 O O . VAL A 1 206 ? -24.632 -1.024 28.885 1.00 82.50 206 VAL A O 1
ATOM 1682 N N . SER A 1 207 ? -24.088 -2.238 27.076 1.00 75.50 207 SER A N 1
ATOM 1683 C CA . SER A 1 207 ? -24.034 -3.531 27.778 1.00 75.50 207 SER A CA 1
ATOM 1684 C C . SER A 1 207 ? -22.666 -3.758 28.428 1.00 75.50 207 SER A C 1
ATOM 1686 O O . SER A 1 207 ? -22.536 -4.507 29.396 1.00 75.50 207 SER A O 1
ATOM 1688 N N . SER A 1 208 ? -21.633 -3.088 27.910 1.00 72.94 208 SER A N 1
ATOM 1689 C CA . SER A 1 208 ? -20.259 -3.124 28.407 1.00 72.94 208 SER A CA 1
ATOM 1690 C C . SER A 1 208 ? -19.576 -1.772 28.204 1.00 72.94 208 SER A C 1
ATOM 1692 O O . SER A 1 208 ? -19.874 -1.056 27.252 1.00 72.94 208 SER A O 1
ATOM 1694 N N . ASN A 1 209 ? -18.596 -1.437 29.045 1.00 65.00 209 ASN A N 1
ATOM 1695 C CA . ASN A 1 209 ? -17.787 -0.224 28.875 1.00 65.00 209 ASN A CA 1
ATOM 1696 C C . ASN A 1 209 ? -17.037 -0.237 27.531 1.00 65.00 209 ASN A C 1
ATOM 1698 O O . ASN A 1 209 ? -16.816 0.812 26.931 1.00 65.00 209 ASN A O 1
ATOM 1702 N N . ASN A 1 210 ? -16.724 -1.432 27.010 1.00 68.62 210 ASN A N 1
ATOM 1703 C CA . ASN A 1 210 ? -16.116 -1.623 25.688 1.00 68.62 210 ASN A CA 1
ATOM 1704 C C . ASN A 1 210 ? -17.041 -1.206 24.532 1.00 68.62 210 ASN A C 1
ATOM 1706 O O . ASN A 1 210 ? -16.611 -1.193 23.381 1.00 68.62 210 ASN A O 1
ATOM 1710 N N . GLU A 1 211 ? -18.302 -0.869 24.802 1.00 76.25 211 GLU A N 1
ATOM 1711 C CA . GLU A 1 211 ? -19.261 -0.370 23.814 1.00 76.25 211 GLU A CA 1
ATOM 1712 C C . GLU A 1 211 ? -19.409 1.161 23.868 1.00 76.25 211 GLU A C 1
ATOM 1714 O O . GLU A 1 211 ? -20.013 1.737 22.968 1.00 76.25 211 GLU A O 1
ATOM 1719 N N . MET A 1 212 ? -18.824 1.846 24.865 1.00 82.88 212 MET A N 1
ATOM 1720 C CA . MET A 1 212 ? -18.893 3.310 24.963 1.00 82.88 212 MET A CA 1
ATOM 1721 C C . MET A 1 212 ? -18.088 3.984 23.853 1.00 82.88 212 MET A C 1
ATOM 1723 O O . MET A 1 212 ? -16.922 3.646 23.625 1.00 82.88 212 MET A O 1
ATOM 1727 N N . THR A 1 213 ? -18.687 4.969 23.187 1.00 86.38 213 THR A N 1
ATOM 1728 C CA . THR A 1 213 ? -17.997 5.794 22.187 1.00 86.38 213 THR A CA 1
ATOM 1729 C C . THR A 1 213 ? -16.969 6.718 22.845 1.00 86.38 213 THR A C 1
ATOM 1731 O O . THR A 1 213 ? -17.051 7.001 24.039 1.00 86.38 213 THR A O 1
ATOM 1734 N N . ILE A 1 214 ? -16.020 7.247 22.064 1.00 87.06 214 ILE A N 1
ATOM 1735 C CA . ILE A 1 214 ? -15.036 8.234 22.552 1.00 87.06 214 ILE A CA 1
ATOM 1736 C C . ILE A 1 214 ? -15.735 9.433 23.211 1.00 87.06 214 ILE A C 1
ATOM 1738 O O . ILE A 1 214 ? -15.337 9.849 24.296 1.00 87.06 214 ILE A O 1
ATOM 1742 N N . ALA A 1 215 ? -16.816 9.937 22.610 1.00 88.75 215 ALA A N 1
ATOM 1743 C CA . ALA A 1 215 ? -17.584 11.051 23.164 1.00 88.75 215 ALA A CA 1
ATOM 1744 C C . ALA A 1 215 ? -18.224 10.699 24.519 1.00 88.75 215 ALA A C 1
ATOM 1746 O O . ALA A 1 215 ? -18.147 11.484 25.461 1.00 88.75 215 ALA A O 1
ATOM 1747 N N . GLN A 1 216 ? -18.799 9.497 24.641 1.00 90.69 216 GLN A N 1
ATOM 1748 C CA . GLN A 1 216 ? -19.376 9.021 25.902 1.00 90.69 216 GLN A CA 1
ATOM 1749 C C . GLN A 1 216 ? -18.304 8.831 26.983 1.00 90.69 216 GLN A C 1
ATOM 1751 O O . GLN A 1 216 ? -18.534 9.185 28.135 1.00 90.69 216 GLN A O 1
ATOM 1756 N N . LEU A 1 217 ? -17.125 8.313 26.620 1.00 89.94 217 LEU A N 1
ATOM 1757 C CA . LEU A 1 217 ? -15.993 8.175 27.541 1.00 89.94 217 LEU A CA 1
ATOM 1758 C C . LEU A 1 217 ? -15.516 9.544 28.043 1.00 89.94 217 LEU A C 1
ATOM 1760 O O . LEU A 1 217 ? -15.329 9.724 29.242 1.00 89.94 217 LEU A O 1
ATOM 1764 N N . GLN A 1 218 ? -15.368 10.524 27.149 1.00 92.62 218 GLN A N 1
ATOM 1765 C CA . GLN A 1 218 ? -14.968 11.889 27.509 1.00 92.62 218 GLN A CA 1
ATOM 1766 C C . GLN A 1 218 ? -15.985 12.568 28.435 1.00 92.62 218 GLN A C 1
ATOM 1768 O O . GLN A 1 218 ? -15.599 13.195 29.422 1.00 92.62 218 GLN A O 1
ATOM 1773 N N . GLU A 1 219 ? -17.280 12.430 28.148 1.00 93.06 219 GLU A N 1
ATOM 1774 C CA . GLU A 1 219 ? -18.351 12.980 28.983 1.00 93.06 219 GLU A CA 1
ATOM 1775 C C . GLU A 1 219 ? -18.385 12.329 30.374 1.00 93.06 219 GLU A C 1
ATOM 1777 O O . GLU A 1 219 ? -18.527 13.027 31.385 1.00 93.06 219 GLU A O 1
ATOM 1782 N N . ALA A 1 220 ? -18.209 11.006 30.434 1.00 89.81 220 ALA A N 1
ATOM 1783 C CA . ALA A 1 220 ? -18.162 10.260 31.686 1.00 89.81 220 ALA A CA 1
ATOM 1784 C C . ALA A 1 220 ? -16.989 10.719 32.555 1.00 89.81 220 ALA A C 1
ATOM 1786 O O . ALA A 1 220 ? -17.188 11.084 33.713 1.00 89.81 220 ALA A O 1
ATOM 1787 N N . ILE A 1 221 ? -15.789 10.787 31.968 1.00 91.50 221 ILE A N 1
ATOM 1788 C CA . ILE A 1 221 ? -14.573 11.277 32.628 1.00 91.50 221 ILE A CA 1
ATOM 1789 C C . ILE A 1 221 ? -14.797 12.690 33.167 1.00 91.50 221 ILE A C 1
ATOM 1791 O O . ILE A 1 221 ? -14.616 12.917 34.358 1.00 91.50 221 ILE A O 1
ATOM 1795 N N . SER A 1 222 ? -15.289 13.619 32.339 1.00 92.25 222 SER A N 1
ATOM 1796 C CA . SER A 1 222 ? -15.528 15.006 32.764 1.00 92.25 222 SER A CA 1
ATOM 1797 C C . SER A 1 222 ? -16.546 15.114 33.906 1.00 92.25 222 SER A C 1
ATOM 1799 O O . SER A 1 222 ? -16.464 16.011 34.745 1.00 92.25 222 SER A O 1
ATOM 1801 N N . THR A 1 223 ? -17.530 14.215 33.947 1.00 89.38 223 THR A N 1
ATOM 1802 C CA . THR A 1 22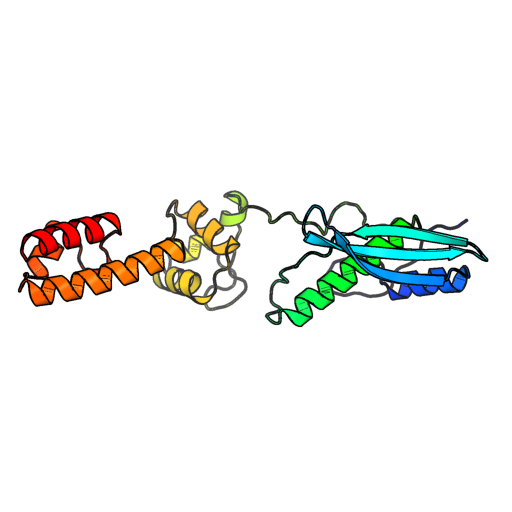3 ? -18.539 14.182 35.010 1.00 89.38 223 THR A CA 1
ATOM 1803 C C . THR A 1 223 ? -17.960 13.663 36.324 1.00 89.38 223 THR A C 1
ATOM 1805 O O . THR A 1 223 ? -18.305 14.197 37.377 1.00 89.38 223 THR A O 1
ATOM 1808 N N . LEU A 1 224 ? -17.090 12.651 36.276 1.00 87.88 224 LEU A N 1
ATOM 1809 C CA . LEU A 1 224 ? -16.428 12.100 37.460 1.00 87.88 224 LEU A CA 1
ATOM 1810 C C . LEU A 1 224 ? -15.339 13.033 37.993 1.00 87.88 224 LEU A C 1
ATOM 1812 O O . LEU A 1 224 ? -15.281 13.247 39.197 1.00 87.88 224 LEU A O 1
ATOM 1816 N N . GLU A 1 225 ? -14.569 13.683 37.119 1.00 90.06 225 GLU A N 1
ATOM 1817 C CA . GLU A 1 225 ? -13.572 14.690 37.515 1.00 90.06 225 GLU A CA 1
ATOM 1818 C C . GLU A 1 225 ? -14.189 15.857 38.299 1.00 90.06 225 GLU A C 1
ATOM 1820 O O . GLU A 1 225 ? -13.534 16.433 39.154 1.00 90.06 225 GLU A O 1
ATOM 1825 N N . LYS A 1 226 ? -15.461 16.202 38.050 1.00 89.12 226 LYS A N 1
ATOM 1826 C CA . LYS A 1 226 ? -16.185 17.238 38.814 1.00 89.12 226 LYS A CA 1
ATOM 1827 C C . LYS A 1 226 ? -16.620 16.793 40.215 1.00 89.12 226 LYS A C 1
ATOM 1829 O O . LYS A 1 226 ? -17.149 17.617 40.958 1.00 89.12 226 LYS A O 1
ATOM 1834 N N . ARG A 1 227 ? -16.524 15.498 40.528 1.00 81.62 227 ARG A N 1
ATOM 1835 C CA . ARG A 1 227 ? -16.899 14.921 41.831 1.00 81.62 227 ARG A CA 1
ATOM 1836 C C . ARG A 1 227 ? -15.705 14.759 42.774 1.00 81.62 227 ARG A C 1
ATOM 1838 O O . ARG A 1 227 ? -15.947 14.527 43.956 1.00 81.62 227 ARG A O 1
ATOM 1845 N N . LEU A 1 228 ? -14.484 14.859 42.246 1.00 73.88 228 LEU A N 1
ATOM 1846 C CA . LEU A 1 228 ? -13.234 14.975 43.001 1.00 73.88 228 LEU A CA 1
ATOM 1847 C C . LEU A 1 228 ? -13.076 16.400 43.552 1.00 73.88 228 LEU A C 1
ATOM 1849 O O . LEU A 1 228 ? -12.581 16.528 44.693 1.00 73.88 228 LEU A O 1
#

Foldseek 3Di:
DDQDFDDDDDDDPDGDDAPVSLVVVCVVVVKDKDWDWDQDPVPRWIWIWMWIDDPPDIDIFTFDTQDQDDDPPDPDSVVSSVVSVSVRNSRRSCVVVVHDDPRPPDPDPPPPPQDDQVNLQVAAACDDPRHPDHPLVCVVVPVPVNVVCVVPPDDPNNLSSVCSNPVDHDDDPVQVVLLVVLLVLLVVLCVVLVPDPVVLCVVQVHPDPVPDHSVSSVVSNVVSVVSD

pLDDT: mean 79.93, std 16.26, range [32.03, 96.88]

Secondary structure (DSSP, 8-state):
-----------TT--PPPHHHHHHHHHHTT-EEEEEEEE-TTT--EEEEEEEEETTEEEEEEEEEP-----TT---HHHHHHHHHHHHHHHHHHHHHTPPPTTTTT-S-----PPPHHHHHH-B-SSSTTTT-BHHHHHHH-HHHHHHHHHHT--HHHHHHHHHHH-PPPPPHHHHHHHHHHHHHHHHHHHHTT--HHHHHHHHT-SSGGG--HHHHHHHHHHHHTT-